Protein AF-A0A344W9D9-F1 (afdb_monomer)

Foldseek 3Di:
DVVVVVVVVVVVVCCVPCVPVVVVVVVVVVVVVVVVVVVVVVCCVVVCVPDDPPVVVVVVVVVVVVVVVVVVVVVVVVVVVVVVVVLVVVCVVDVDPVLSVQLVVCCVVDPPDDPVVSVVVVVVVVVVVVVVVVVVVVVVVVVVVVVVVVVVVVVVVVLVVLVVFLVQQQVLLVVLVVLLCVVCVVVPPVQFWDWDWDRADSVRSKIWIFIATPVGGGQKIKIAGRDDPVDDPPAARIKIAGPDDPVGIDHDNDSVVRNVVVVVSVVVVCVVVVVSRDD

Mean predicted aligned error: 19.21 Å

Radius of gyration: 50.08 Å; Cα contacts (8 Å, |Δi|>4): 205; chains: 1; bounding box: 97×63×113 Å

Nearest PDB structures (foldseek):
  6edw-assembly1_D  TM=5.010E-01  e=7.690E-01  Mycobacterium tuberculosis CDC1551
  6edw-assembly1_B  TM=5.203E-01  e=1.034E+00  Mycobacterium tuberculosis CDC1551
  6ee1-assembly1_D  TM=4.863E-01  e=7.248E-01  Mycobacterium tuberculosis CDC1551
  6ee1-assembly1_C  TM=4.859E-01  e=9.184E-01  Mycobacterium tuberculosis CDC1551

Sequence (279 aa):
MIFSIVIALLIFWFIINFPDIIGNLVIIFLTGVGIIIAIGVVVLVFVYSDLEFSDLTEFFKIVIFGAICLLIIGFIFNGLNRILTRITGLWRKFYDIKTILKFLILQFIIPGITDKQKIKKIKKINRLVAYGDEKKQLDNEKKYKKKIEEEEKKLEEENIRLDNLYLKCGKNFYELSNLIDKELSVYIDSDYINLEYIEPTRENINGYIHINTKIKKSIIKVICRARLSKYNDSFRTYKIISSQGKNGGFEADSISSASKGTKKILLNYFKLHPEEIGQ

Structure (mmCIF, N/CA/C/O backbone):
data_AF-A0A344W9D9-F1
#
_entry.id   AF-A0A344W9D9-F1
#
loop_
_atom_site.group_PDB
_atom_site.id
_atom_site.type_symbol
_atom_site.label_atom_id
_atom_site.label_alt_id
_atom_site.label_comp_id
_atom_site.label_asym_id
_atom_site.label_entity_id
_atom_site.label_seq_id
_atom_site.pdbx_PDB_ins_code
_atom_site.Cartn_x
_atom_site.Cartn_y
_atom_site.Cartn_z
_atom_site.occupancy
_atom_site.B_iso_or_equiv
_atom_site.auth_seq_id
_atom_site.auth_comp_id
_atom_site.auth_asym_id
_atom_site.auth_atom_id
_atom_site.pdbx_PDB_model_num
ATOM 1 N N . MET A 1 1 ? 16.306 39.767 -41.159 1.00 46.59 1 MET A N 1
ATOM 2 C CA . MET A 1 1 ? 16.633 38.386 -40.732 1.00 46.59 1 MET A CA 1
ATOM 3 C C . MET A 1 1 ? 15.830 37.333 -41.498 1.00 46.59 1 MET A C 1
ATOM 5 O O . MET A 1 1 ? 16.445 36.526 -42.175 1.00 46.59 1 MET A O 1
ATOM 9 N N . ILE A 1 2 ? 14.488 37.372 -41.493 1.00 41.25 2 ILE A N 1
ATOM 10 C CA . ILE A 1 2 ? 13.645 36.418 -42.254 1.00 41.25 2 ILE A CA 1
ATOM 11 C C . ILE A 1 2 ? 13.888 36.516 -43.770 1.00 41.25 2 ILE A C 1
ATOM 13 O O . ILE A 1 2 ? 14.065 35.501 -44.431 1.00 41.25 2 ILE A O 1
ATOM 17 N N . PHE A 1 3 ? 14.005 37.732 -44.311 1.00 31.28 3 PHE A N 1
ATOM 18 C CA . PHE A 1 3 ? 14.265 37.957 -45.740 1.00 31.28 3 PHE A CA 1
ATOM 19 C C . PHE A 1 3 ? 15.587 37.323 -46.219 1.00 31.28 3 PHE A C 1
ATOM 21 O O . PHE A 1 3 ? 15.633 36.677 -47.259 1.00 31.28 3 PHE A O 1
ATOM 28 N N . SER A 1 4 ? 16.645 37.409 -45.407 1.00 35.88 4 SER A N 1
ATOM 29 C CA . SER A 1 4 ? 17.953 36.800 -45.685 1.00 35.88 4 SER A CA 1
ATOM 30 C C . SER A 1 4 ? 17.911 35.268 -45.646 1.00 35.88 4 SER A C 1
ATOM 32 O O . SER A 1 4 ? 18.598 34.616 -46.424 1.00 35.88 4 SER A O 1
ATOM 34 N N . ILE A 1 5 ? 17.075 34.690 -44.776 1.00 44.34 5 ILE A N 1
ATOM 35 C CA . ILE A 1 5 ? 16.876 33.236 -44.674 1.00 44.34 5 ILE A CA 1
ATOM 36 C C . ILE A 1 5 ? 16.077 32.717 -45.876 1.00 44.34 5 ILE A C 1
ATOM 38 O O . ILE A 1 5 ? 16.433 31.691 -46.446 1.00 44.34 5 ILE A O 1
ATOM 42 N N . VAL A 1 6 ? 15.040 33.441 -46.307 1.00 45.78 6 VAL A N 1
ATOM 43 C CA . VAL A 1 6 ? 14.247 33.078 -47.494 1.00 45.78 6 VAL A CA 1
ATOM 44 C C . VAL A 1 6 ? 15.100 33.150 -48.762 1.00 45.78 6 VAL A C 1
ATOM 46 O O . VAL A 1 6 ? 15.066 32.226 -49.570 1.00 45.78 6 VAL A O 1
ATOM 49 N N . ILE A 1 7 ? 15.933 34.185 -48.903 1.00 43.03 7 ILE A N 1
ATOM 50 C CA . ILE A 1 7 ? 16.889 34.290 -50.013 1.00 43.03 7 ILE A CA 1
ATOM 51 C C . ILE A 1 7 ? 17.909 33.143 -49.969 1.00 43.03 7 ILE A C 1
ATOM 53 O O . ILE A 1 7 ? 18.152 32.510 -50.993 1.00 43.03 7 ILE A O 1
ATOM 57 N N . ALA A 1 8 ? 18.457 32.811 -48.796 1.00 43.81 8 ALA A N 1
ATOM 58 C CA . ALA A 1 8 ? 19.396 31.697 -48.657 1.00 43.81 8 ALA A CA 1
ATOM 59 C C . ALA A 1 8 ? 18.763 30.341 -49.022 1.00 43.81 8 ALA A C 1
ATOM 61 O O . ALA A 1 8 ? 19.397 29.527 -49.690 1.00 43.81 8 ALA A O 1
ATOM 62 N N . LEU A 1 9 ? 17.501 30.111 -48.644 1.00 51.56 9 LEU A N 1
ATOM 63 C CA . LEU A 1 9 ? 16.762 28.894 -48.990 1.00 51.56 9 LEU A CA 1
ATOM 64 C C . LEU A 1 9 ? 16.427 28.817 -50.485 1.00 51.56 9 LEU A C 1
ATOM 66 O O . LEU A 1 9 ? 16.513 27.736 -51.063 1.00 51.56 9 LEU A O 1
ATOM 70 N N . LEU A 1 10 ? 16.104 29.944 -51.127 1.00 46.44 10 LEU A N 1
ATOM 71 C CA . LEU A 1 10 ? 15.874 30.010 -52.574 1.00 46.44 10 LEU A CA 1
ATOM 72 C C . LEU A 1 10 ? 17.159 29.756 -53.367 1.00 46.44 10 LEU A C 1
ATOM 74 O O . LEU A 1 10 ? 17.135 29.004 -54.338 1.00 46.44 10 LEU A O 1
ATOM 78 N N . ILE A 1 11 ? 18.287 30.311 -52.916 1.00 50.28 11 ILE A N 1
ATOM 79 C CA . ILE A 1 11 ? 19.607 30.037 -53.497 1.00 50.28 11 ILE A CA 1
ATOM 80 C C . ILE A 1 11 ? 19.949 28.550 -53.342 1.00 50.28 11 ILE A C 1
ATOM 82 O O . ILE A 1 11 ? 20.354 27.907 -54.306 1.00 50.28 11 ILE A O 1
ATOM 86 N N . PHE A 1 12 ? 19.722 27.968 -52.162 1.00 47.09 12 PHE A N 1
ATOM 87 C CA . PHE A 1 12 ? 19.991 26.550 -51.912 1.00 47.09 12 PHE A CA 1
ATOM 88 C C . PHE A 1 12 ? 19.096 25.623 -52.751 1.00 47.09 12 PHE A C 1
ATOM 90 O O . PHE A 1 12 ? 19.571 24.638 -53.315 1.00 47.09 12 PHE A O 1
ATOM 97 N N . TRP A 1 13 ? 17.812 25.962 -52.900 1.00 61.00 13 TRP A N 1
ATOM 98 C CA . TRP A 1 13 ? 16.878 25.238 -53.764 1.00 61.00 13 TRP A CA 1
ATOM 99 C C . TRP A 1 13 ? 17.273 25.326 -55.242 1.00 61.00 13 TRP A C 1
ATOM 101 O O . TRP A 1 13 ? 17.235 24.320 -55.952 1.00 61.00 13 TRP A O 1
ATOM 111 N N . PHE A 1 14 ? 17.704 26.501 -55.702 1.00 45.19 14 PHE A N 1
ATOM 112 C CA . PHE A 1 14 ? 18.166 26.701 -57.074 1.00 45.19 14 PHE A CA 1
ATOM 113 C C . PHE A 1 14 ? 19.452 25.906 -57.362 1.00 45.19 14 PHE A C 1
ATOM 115 O O . PHE A 1 14 ? 19.555 25.269 -58.409 1.00 45.19 14 PHE A O 1
ATOM 122 N N . ILE A 1 15 ? 20.382 25.843 -56.396 1.00 50.44 15 ILE A N 1
ATOM 123 C CA . ILE A 1 15 ? 21.623 25.054 -56.496 1.00 50.44 15 ILE A CA 1
ATOM 124 C C . ILE A 1 15 ? 21.362 23.555 -56.634 1.00 50.44 15 ILE A C 1
ATOM 126 O O . ILE A 1 15 ? 22.034 22.880 -57.411 1.00 50.44 15 ILE A O 1
ATOM 130 N N . ILE A 1 16 ? 20.368 23.033 -55.918 1.00 51.34 16 ILE A N 1
ATOM 131 C CA . ILE A 1 16 ? 20.022 21.610 -55.974 1.00 51.34 16 ILE A CA 1
ATOM 132 C C . ILE A 1 16 ? 19.362 21.235 -57.307 1.00 51.34 16 ILE A C 1
ATOM 134 O O . ILE A 1 16 ? 19.598 20.137 -57.811 1.00 51.34 16 ILE A O 1
ATOM 138 N N . ASN A 1 17 ? 18.538 22.119 -57.873 1.00 45.94 17 ASN A N 1
ATOM 139 C CA . ASN A 1 17 ? 17.723 21.788 -59.044 1.00 45.94 17 ASN A CA 1
ATOM 140 C C . ASN A 1 17 ? 18.391 22.108 -60.389 1.00 45.94 17 ASN A C 1
ATOM 142 O O . ASN A 1 17 ? 18.027 21.492 -61.387 1.00 45.94 17 ASN A O 1
ATOM 146 N N . PHE A 1 18 ? 19.372 23.018 -60.432 1.00 46.44 18 PHE A N 1
ATOM 147 C CA . PHE A 1 18 ? 20.016 23.445 -61.684 1.00 46.44 18 PHE A CA 1
ATOM 148 C C . PHE A 1 18 ? 21.556 23.382 -61.636 1.00 46.44 18 PHE A C 1
ATOM 150 O O . PHE A 1 18 ? 22.229 24.391 -61.875 1.00 46.44 18 PHE A O 1
ATOM 157 N N . PRO A 1 19 ? 22.146 22.203 -61.359 1.00 50.12 19 PRO A N 1
ATOM 158 C CA . PRO A 1 19 ? 23.596 22.057 -61.213 1.00 50.12 19 PRO A CA 1
ATOM 159 C C . PRO A 1 19 ? 24.372 22.388 -62.500 1.00 50.12 19 PRO A C 1
ATOM 161 O O . PRO A 1 19 ? 25.466 22.945 -62.419 1.00 50.12 19 PRO A O 1
ATOM 164 N N . ASP A 1 20 ? 23.799 22.126 -63.679 1.00 48.69 20 ASP A N 1
ATOM 165 C CA . ASP A 1 20 ? 24.456 22.373 -64.972 1.00 48.69 20 ASP A CA 1
ATOM 166 C C . ASP A 1 20 ? 24.566 23.872 -65.304 1.00 48.69 20 ASP A C 1
ATOM 168 O O . ASP A 1 20 ? 25.579 24.332 -65.834 1.00 48.69 20 ASP A O 1
ATOM 172 N N . ILE A 1 21 ? 23.549 24.660 -64.932 1.00 53.88 21 ILE A N 1
ATOM 173 C CA . ILE A 1 21 ? 23.530 26.118 -65.137 1.00 53.88 21 ILE A CA 1
ATOM 174 C C . ILE A 1 21 ? 24.574 26.785 -64.237 1.00 53.88 21 ILE A C 1
ATOM 176 O O . ILE A 1 21 ? 25.292 27.682 -64.676 1.00 53.88 21 ILE A O 1
ATOM 1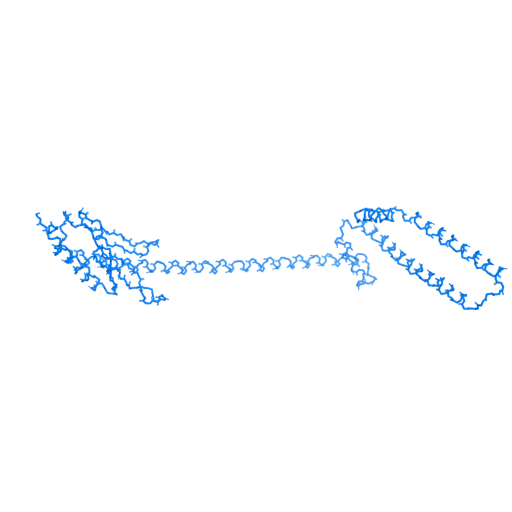80 N N . ILE A 1 22 ? 24.704 26.316 -62.994 1.00 55.69 22 ILE A N 1
ATOM 181 C CA . ILE A 1 22 ? 25.689 26.831 -62.037 1.00 55.69 22 ILE A CA 1
ATOM 182 C C . ILE A 1 22 ? 27.105 26.419 -62.427 1.00 55.69 22 ILE A C 1
ATOM 184 O O . ILE A 1 22 ? 28.006 27.248 -62.355 1.00 55.69 22 ILE A O 1
ATOM 188 N N . GLY A 1 23 ? 27.303 25.184 -62.897 1.00 51.81 23 GLY A N 1
ATOM 189 C CA . GLY A 1 23 ? 28.590 24.738 -63.429 1.00 51.81 23 GLY A CA 1
ATOM 190 C C . GLY A 1 23 ? 29.084 25.644 -64.559 1.00 51.81 23 GLY A C 1
ATOM 191 O O . GLY A 1 23 ? 30.208 26.141 -64.501 1.00 51.81 23 GLY A O 1
ATOM 192 N N . ASN A 1 24 ? 28.220 25.948 -65.532 1.00 51.47 24 ASN A N 1
ATOM 193 C CA . ASN A 1 24 ? 28.562 26.854 -66.631 1.00 51.47 24 ASN A CA 1
ATOM 194 C C . ASN A 1 24 ? 28.730 28.315 -66.185 1.00 51.47 24 ASN A C 1
ATOM 196 O O . ASN A 1 24 ? 29.639 28.982 -66.667 1.00 51.47 24 ASN A O 1
ATOM 200 N N . LEU A 1 25 ? 27.927 28.814 -65.238 1.00 53.94 25 LEU A N 1
ATOM 201 C CA . LEU A 1 25 ? 28.091 30.162 -64.674 1.00 53.94 25 LEU A CA 1
ATOM 202 C C . LEU A 1 25 ? 29.418 30.326 -63.927 1.00 53.94 25 LEU A C 1
ATOM 204 O O . LEU A 1 25 ? 30.075 31.351 -64.079 1.00 53.94 25 LEU A O 1
ATOM 208 N N . VAL A 1 26 ? 29.834 29.319 -63.155 1.00 54.72 26 VAL A N 1
ATOM 209 C CA . VAL A 1 26 ? 31.122 29.318 -62.445 1.00 54.72 26 VAL A CA 1
ATOM 210 C C . VAL A 1 26 ? 32.282 29.276 -63.435 1.00 54.72 26 VAL A C 1
ATOM 212 O O . VAL A 1 26 ? 33.257 30.000 -63.246 1.00 54.72 26 VAL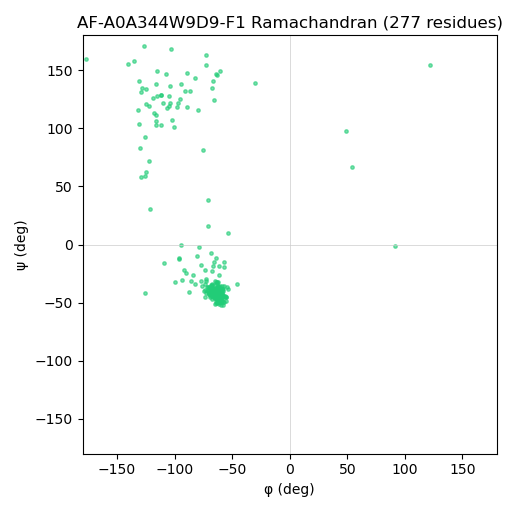 A O 1
ATOM 215 N N . ILE A 1 27 ? 32.167 28.494 -64.514 1.00 52.91 27 ILE A N 1
ATOM 216 C CA . ILE A 1 27 ? 33.166 28.475 -65.590 1.00 52.91 27 ILE A CA 1
ATOM 217 C C . ILE A 1 27 ? 33.245 29.847 -66.265 1.00 52.91 27 ILE A C 1
ATOM 219 O O . ILE A 1 27 ? 34.338 30.396 -66.341 1.00 52.91 27 ILE A O 1
ATOM 223 N N . ILE A 1 28 ? 32.109 30.438 -66.663 1.00 53.56 28 ILE A N 1
ATOM 224 C CA . ILE A 1 28 ? 32.043 31.768 -67.293 1.00 53.56 28 ILE A CA 1
ATOM 225 C C . ILE A 1 28 ? 32.632 32.842 -66.368 1.00 53.56 28 ILE A C 1
ATOM 227 O O . ILE A 1 28 ? 33.402 33.684 -66.830 1.00 53.56 28 ILE A O 1
ATOM 231 N N . PHE A 1 29 ? 32.334 32.787 -65.067 1.00 51.69 29 PHE A N 1
ATOM 232 C CA . PHE A 1 29 ? 32.856 33.724 -64.072 1.00 51.69 29 PHE A CA 1
ATOM 233 C C . PHE A 1 29 ? 34.367 33.560 -63.865 1.00 51.69 29 PHE A C 1
ATOM 235 O O . PHE A 1 29 ? 35.086 34.554 -63.850 1.00 51.69 29 PHE A O 1
ATOM 242 N N . LEU A 1 30 ? 34.877 32.326 -63.791 1.00 51.81 30 LEU A N 1
ATOM 243 C CA . LEU A 1 30 ? 36.316 32.046 -63.710 1.00 51.81 30 LEU A CA 1
ATOM 244 C C . LEU A 1 30 ? 37.062 32.503 -64.968 1.00 51.81 30 LEU A C 1
ATOM 246 O O . LEU A 1 30 ? 38.125 33.110 -64.853 1.00 51.81 30 LEU A O 1
ATOM 250 N N . THR A 1 31 ? 36.504 32.274 -66.160 1.00 53.50 31 THR A N 1
ATOM 251 C CA . THR A 1 31 ? 37.091 32.782 -67.408 1.00 53.50 31 THR A CA 1
ATOM 252 C C . THR A 1 31 ? 37.018 34.302 -67.499 1.00 53.50 31 THR A C 1
ATOM 254 O O . THR A 1 31 ? 37.998 34.922 -67.893 1.00 53.50 31 THR A O 1
ATOM 257 N N . GLY A 1 32 ? 35.911 34.925 -67.084 1.00 55.81 32 GLY A N 1
ATOM 258 C CA . GLY A 1 32 ? 35.755 36.381 -67.092 1.00 55.81 32 GLY A CA 1
ATOM 259 C C . GLY A 1 32 ? 36.718 37.072 -66.126 1.00 55.81 32 GLY A C 1
ATOM 260 O O . GLY A 1 32 ? 37.416 38.004 -66.513 1.00 55.81 32 GLY A O 1
ATOM 261 N N . VAL A 1 33 ? 36.828 36.565 -64.895 1.00 56.38 33 VAL A N 1
ATOM 262 C CA . VAL A 1 33 ? 37.792 37.055 -63.898 1.00 56.38 33 VAL A CA 1
ATOM 263 C C . VAL A 1 33 ? 39.229 36.806 -64.363 1.00 56.38 33 VAL A C 1
ATOM 265 O O . VAL A 1 33 ? 40.063 37.700 -64.251 1.00 56.38 33 VAL A O 1
ATOM 268 N N . GLY A 1 34 ? 39.518 35.643 -64.957 1.00 56.66 34 GLY A N 1
ATOM 269 C CA . GLY A 1 34 ? 40.832 35.339 -65.529 1.00 56.66 34 GLY A CA 1
ATOM 270 C C . GLY A 1 34 ? 41.237 36.298 -66.653 1.00 56.66 34 GLY A C 1
ATOM 271 O O . GLY A 1 34 ? 42.376 36.759 -66.680 1.00 56.66 34 GLY A O 1
ATOM 272 N N . ILE A 1 35 ? 40.299 36.662 -67.533 1.00 59.97 35 ILE A N 1
ATOM 273 C CA . ILE A 1 35 ? 40.524 37.638 -68.609 1.00 59.97 35 ILE A CA 1
ATOM 274 C C . ILE A 1 35 ? 40.758 39.042 -68.033 1.00 59.97 35 ILE A C 1
ATOM 276 O O . ILE A 1 35 ? 41.690 39.720 -68.457 1.00 59.97 35 ILE A O 1
ATOM 280 N N . ILE A 1 36 ? 39.973 39.471 -67.039 1.00 59.91 36 ILE A N 1
ATOM 281 C CA . ILE A 1 36 ? 40.139 40.785 -66.393 1.00 59.91 36 ILE A CA 1
ATOM 282 C C . ILE A 1 36 ? 41.493 40.883 -65.678 1.00 59.91 36 ILE A C 1
ATOM 284 O O . ILE A 1 36 ? 42.169 41.902 -65.794 1.00 59.91 36 ILE A O 1
ATOM 288 N N . ILE A 1 37 ? 41.924 39.820 -64.990 1.00 58.56 37 ILE A N 1
ATOM 289 C CA . ILE A 1 37 ? 43.242 39.764 -64.340 1.00 58.56 37 ILE A CA 1
ATOM 290 C C . ILE A 1 37 ? 44.358 39.796 -65.388 1.00 58.56 37 ILE A C 1
ATOM 292 O O . ILE A 1 37 ? 45.309 40.554 -65.230 1.00 58.56 37 ILE A O 1
ATOM 296 N N . ALA A 1 38 ? 44.240 39.030 -66.477 1.00 58.53 38 ALA A N 1
ATOM 297 C CA . ALA A 1 38 ? 45.238 39.023 -67.544 1.00 58.53 38 ALA A CA 1
ATOM 298 C C . ALA A 1 38 ? 45.380 40.404 -68.208 1.00 58.53 38 ALA A C 1
ATOM 300 O O . ALA A 1 38 ? 46.497 40.879 -68.401 1.00 58.53 38 ALA A O 1
ATOM 301 N N . ILE A 1 39 ? 44.263 41.081 -68.490 1.00 61.03 39 ILE A N 1
ATOM 302 C CA . ILE A 1 39 ? 44.263 42.444 -69.039 1.00 61.03 39 ILE A CA 1
ATOM 303 C C . ILE A 1 39 ? 44.843 43.434 -68.021 1.00 61.03 39 ILE A C 1
ATOM 305 O O . ILE A 1 39 ? 45.678 44.254 -68.389 1.00 61.03 39 ILE A O 1
ATOM 309 N N . GLY A 1 40 ? 44.464 43.332 -66.744 1.00 57.59 40 GLY A N 1
ATOM 310 C CA . GLY A 1 40 ? 44.992 44.179 -65.673 1.00 57.59 40 GLY A CA 1
ATOM 311 C C . GLY A 1 40 ? 46.508 44.058 -65.520 1.00 57.59 40 GLY A C 1
ATOM 312 O O . GLY A 1 40 ? 47.188 45.073 -65.434 1.00 57.59 40 GLY A O 1
ATOM 313 N N . VAL A 1 41 ? 47.051 42.837 -65.575 1.00 60.25 41 VAL A N 1
ATOM 314 C CA . VAL A 1 41 ? 48.501 42.589 -65.518 1.00 60.25 41 VAL A CA 1
ATOM 315 C C . VAL A 1 41 ? 49.213 43.178 -66.737 1.00 60.25 41 VAL A C 1
ATOM 317 O O . VAL A 1 41 ? 50.240 43.831 -66.581 1.00 60.25 41 VAL A O 1
ATOM 320 N N . VAL A 1 42 ? 48.664 43.009 -67.944 1.00 58.34 42 VAL A N 1
ATOM 321 C CA . VAL A 1 42 ? 49.261 43.566 -69.170 1.00 58.34 42 VAL A CA 1
ATOM 322 C C . VAL A 1 42 ? 49.246 45.098 -69.153 1.00 58.34 42 VAL A C 1
ATOM 324 O O . VAL A 1 42 ? 50.252 45.716 -69.487 1.00 58.34 42 VAL A O 1
ATOM 327 N N . VAL A 1 43 ? 48.147 45.724 -68.720 1.00 59.94 43 VAL A N 1
ATOM 328 C CA . VAL A 1 43 ? 48.041 47.189 -68.605 1.00 59.94 43 VAL A CA 1
ATOM 329 C C . VAL A 1 43 ? 49.006 47.733 -67.550 1.00 59.94 43 VAL A C 1
ATOM 331 O O . VAL A 1 43 ? 49.647 48.749 -67.789 1.00 59.94 43 VAL A O 1
ATOM 334 N N . LEU A 1 44 ? 49.170 47.049 -66.417 1.00 56.78 44 LEU A N 1
ATOM 335 C CA . LEU A 1 44 ? 50.083 47.467 -65.349 1.00 56.78 44 LEU A CA 1
ATOM 336 C C . LEU A 1 44 ? 51.553 47.381 -65.797 1.00 56.78 44 LEU A C 1
ATOM 338 O O . LEU A 1 44 ? 52.321 48.296 -65.527 1.00 56.78 44 LEU A O 1
ATOM 342 N N . VAL A 1 45 ? 51.907 46.352 -66.577 1.00 60.94 45 VAL A N 1
ATOM 343 C CA . VAL A 1 45 ? 53.241 46.199 -67.190 1.00 60.94 45 VAL A CA 1
ATOM 344 C C . VAL A 1 45 ? 53.517 47.258 -68.266 1.00 60.94 45 VAL A C 1
ATOM 346 O O . VAL A 1 45 ? 54.651 47.707 -68.389 1.00 60.94 45 VAL A O 1
ATOM 349 N N . PHE A 1 46 ? 52.509 47.668 -69.045 1.00 55.66 46 PHE A N 1
ATOM 350 C CA . PHE A 1 46 ? 52.686 48.655 -70.121 1.00 55.66 46 PHE A CA 1
ATOM 351 C C . PHE A 1 46 ? 52.592 50.118 -69.665 1.00 55.66 46 PHE A C 1
ATOM 353 O O . PHE A 1 46 ? 53.209 50.979 -70.286 1.00 55.66 46 PHE A O 1
ATOM 360 N N . VAL A 1 47 ? 51.798 50.420 -68.634 1.00 58.56 47 VAL A N 1
ATOM 361 C CA . VAL A 1 47 ? 51.548 51.800 -68.174 1.00 58.56 47 VAL A CA 1
ATOM 362 C C . VAL A 1 47 ? 52.509 52.214 -67.058 1.00 58.56 47 VAL A C 1
ATOM 364 O O . VAL A 1 47 ? 52.862 53.386 -66.971 1.00 58.56 47 VAL A O 1
ATOM 367 N N . TYR A 1 48 ? 52.965 51.271 -66.231 1.00 54.78 48 TYR A N 1
ATOM 368 C CA . TYR A 1 48 ? 53.813 51.549 -65.074 1.00 54.78 48 TYR A CA 1
ATOM 369 C C . TYR A 1 48 ? 55.137 50.785 -65.155 1.00 54.78 48 TYR A C 1
ATOM 371 O O . TYR A 1 48 ? 55.396 49.857 -64.393 1.00 54.78 48 TYR A O 1
ATOM 379 N N . SER A 1 49 ? 56.008 51.212 -66.066 1.00 54.69 49 SER A N 1
ATOM 380 C CA . SER A 1 49 ? 57.394 50.724 -66.146 1.00 54.69 49 SER A CA 1
ATOM 381 C C . SER A 1 49 ? 58.274 51.172 -64.964 1.00 54.69 49 SER A C 1
ATOM 383 O O . SER A 1 49 ? 59.394 50.690 -64.846 1.00 54.69 49 SER A O 1
ATOM 385 N N . ASP A 1 50 ? 57.762 52.050 -64.089 1.00 54.84 50 ASP A N 1
ATOM 386 C CA . ASP A 1 50 ? 58.486 52.669 -62.965 1.00 54.84 50 ASP A CA 1
ATOM 387 C C . ASP A 1 50 ? 57.844 52.382 -61.583 1.00 54.84 50 ASP A C 1
ATOM 389 O O . ASP A 1 50 ? 57.911 53.208 -60.675 1.00 54.84 50 ASP A O 1
ATOM 393 N N . LEU A 1 51 ? 57.183 51.230 -61.394 1.00 55.44 51 LEU A N 1
ATOM 394 C CA . LEU A 1 51 ? 56.650 50.828 -60.078 1.00 55.44 51 LEU A CA 1
ATOM 395 C C . LEU A 1 51 ? 57.698 50.089 -59.227 1.00 55.44 51 LEU A C 1
ATOM 397 O O . LEU A 1 51 ? 58.333 49.135 -59.681 1.00 55.44 51 LEU A O 1
ATOM 401 N N . GLU A 1 52 ? 57.836 50.492 -57.961 1.00 57.75 52 GLU A N 1
ATOM 402 C CA . GLU A 1 52 ? 58.698 49.828 -56.981 1.00 57.75 52 GLU A CA 1
ATOM 403 C C . GLU A 1 52 ? 58.186 48.411 -56.644 1.00 57.75 52 GLU A C 1
ATOM 405 O O . GLU A 1 52 ? 56.989 48.155 -56.500 1.00 57.75 52 GLU A O 1
ATOM 410 N N . PHE A 1 53 ? 59.117 47.461 -56.498 1.00 54.09 53 PHE A N 1
ATOM 411 C CA . PHE A 1 53 ? 58.862 46.019 -56.327 1.00 54.09 53 PHE A CA 1
ATOM 412 C C . PHE A 1 53 ? 57.961 45.645 -55.124 1.00 54.09 53 PHE A C 1
ATOM 414 O O . PHE A 1 53 ? 57.469 44.512 -55.055 1.00 54.09 53 PHE A O 1
ATOM 421 N N . SER A 1 54 ? 57.737 46.553 -54.167 1.00 56.50 54 SER A N 1
ATOM 422 C CA . SER A 1 54 ? 56.917 46.293 -52.976 1.00 56.50 54 SER A CA 1
ATOM 423 C C . SER A 1 54 ? 55.440 46.067 -53.310 1.00 56.50 54 SER A C 1
ATOM 425 O O . SER A 1 54 ? 54.850 45.115 -52.793 1.00 56.50 54 SER A O 1
ATOM 427 N N . ASP A 1 55 ? 54.874 46.843 -54.237 1.00 57.44 55 ASP A N 1
ATOM 428 C CA . ASP A 1 55 ? 53.432 46.829 -54.535 1.00 57.44 55 ASP A CA 1
ATOM 429 C C . ASP A 1 55 ? 53.023 45.609 -55.376 1.00 57.44 55 ASP A C 1
ATOM 431 O O . ASP A 1 55 ? 51.946 45.028 -55.203 1.00 57.44 55 ASP A O 1
ATOM 435 N N . LEU A 1 56 ? 53.934 45.126 -56.226 1.00 59.28 56 LEU A N 1
ATOM 436 C CA . LEU A 1 56 ? 53.761 43.883 -56.984 1.00 59.28 56 LEU A CA 1
ATOM 437 C C . LEU A 1 56 ? 53.632 42.668 -56.057 1.00 59.28 56 LEU A C 1
ATOM 439 O O . LEU A 1 56 ? 52.827 41.765 -56.300 1.00 59.28 56 LEU A O 1
ATOM 443 N N . THR A 1 57 ? 54.399 42.647 -54.967 1.00 60.56 57 THR A N 1
ATOM 444 C CA . THR A 1 57 ? 54.454 41.496 -54.058 1.00 60.56 57 THR A CA 1
ATOM 445 C C . THR A 1 57 ? 53.135 41.307 -53.302 1.00 60.56 57 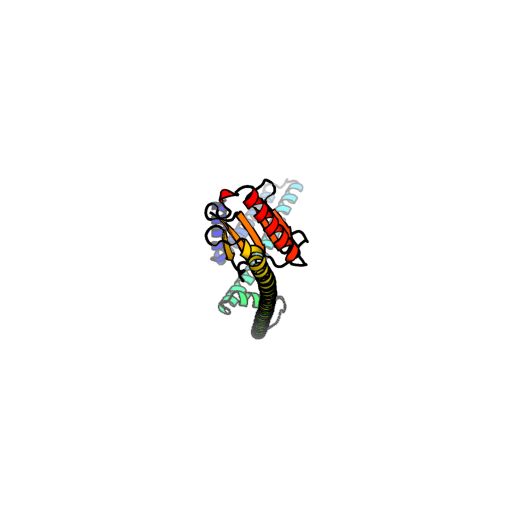THR A C 1
ATOM 447 O O . THR A 1 57 ? 52.717 40.175 -53.043 1.00 60.56 57 THR A O 1
ATOM 450 N N . GLU A 1 58 ? 52.455 42.401 -52.960 1.00 61.94 58 GLU A N 1
ATOM 451 C CA . GLU A 1 58 ? 51.163 42.369 -52.271 1.00 61.94 58 GLU A CA 1
ATOM 452 C C . GLU A 1 58 ? 50.024 41.950 -53.215 1.00 61.94 58 GLU A C 1
ATOM 454 O O . GLU A 1 58 ? 49.217 41.083 -52.864 1.00 61.94 58 GLU A O 1
ATOM 459 N N . PHE A 1 59 ? 50.037 42.432 -54.461 1.00 64.56 59 PHE A N 1
ATOM 460 C CA . PHE A 1 59 ? 49.093 42.006 -55.498 1.00 64.56 59 PHE A CA 1
ATOM 461 C C . PHE A 1 59 ? 49.191 40.500 -55.803 1.00 64.56 59 PHE A C 1
ATOM 463 O O . PHE A 1 59 ? 48.178 39.793 -55.793 1.00 64.56 59 PHE A O 1
ATOM 470 N N . PHE A 1 60 ? 50.403 39.965 -55.999 1.00 60.69 60 PHE A N 1
ATOM 471 C CA . PHE A 1 60 ? 50.591 38.533 -56.272 1.00 60.69 60 PHE A CA 1
ATOM 472 C C . PHE A 1 60 ? 50.114 37.640 -55.119 1.00 60.69 60 PHE A C 1
ATOM 474 O O . PHE A 1 60 ? 49.543 36.576 -55.368 1.00 60.69 60 PHE A O 1
ATOM 481 N N . LYS A 1 61 ? 50.275 38.069 -53.859 1.00 65.06 61 LYS A N 1
ATOM 482 C CA . LYS A 1 61 ? 49.756 37.327 -52.697 1.00 65.06 61 LYS A CA 1
ATOM 483 C C . LYS A 1 61 ? 48.231 37.223 -52.718 1.00 65.06 61 LYS A C 1
ATOM 485 O O . LYS A 1 61 ? 47.706 36.138 -52.472 1.00 65.06 61 LYS A O 1
ATOM 490 N N . ILE A 1 62 ? 47.528 38.307 -53.052 1.00 65.75 62 ILE A N 1
ATOM 491 C CA . ILE A 1 62 ? 46.059 38.321 -53.137 1.00 65.75 62 ILE A CA 1
ATOM 492 C C . ILE A 1 62 ? 45.574 37.400 -54.265 1.00 65.75 62 ILE A C 1
ATOM 494 O O . ILE A 1 62 ? 44.651 36.610 -54.061 1.00 65.75 62 ILE A O 1
ATOM 498 N N . VAL A 1 63 ? 46.231 37.438 -55.428 1.00 61.75 63 VAL A N 1
ATOM 499 C CA . VAL A 1 63 ? 45.883 36.585 -56.578 1.00 61.75 63 VAL A CA 1
ATOM 500 C C . VAL A 1 63 ? 46.114 35.102 -56.269 1.00 61.75 63 VAL A C 1
ATOM 502 O O . VAL A 1 63 ? 45.231 34.278 -56.514 1.00 61.75 63 VAL A O 1
ATOM 505 N N . ILE A 1 64 ? 47.261 34.747 -55.678 1.00 62.38 64 ILE A N 1
ATOM 506 C CA . ILE A 1 64 ? 47.579 33.358 -55.307 1.00 62.38 64 ILE A CA 1
ATOM 507 C C . ILE A 1 64 ? 46.613 32.849 -54.229 1.00 62.38 64 ILE A C 1
ATOM 509 O O . ILE A 1 64 ? 46.094 31.738 -54.343 1.00 62.38 64 ILE A O 1
ATOM 513 N N . PHE A 1 65 ? 46.319 33.661 -53.210 1.00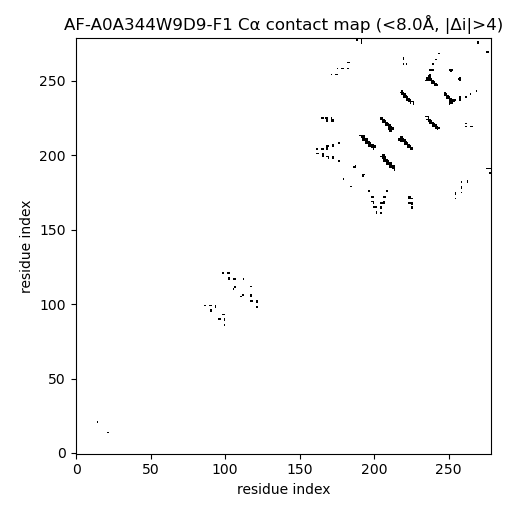 60.50 65 PHE A N 1
ATOM 514 C CA . PHE A 1 65 ? 45.363 33.299 -52.165 1.00 60.50 65 PHE A CA 1
ATOM 515 C C . PHE A 1 65 ? 43.949 33.094 -52.730 1.00 60.50 65 PHE A C 1
ATOM 517 O O . PHE A 1 65 ? 43.296 32.095 -52.420 1.00 60.50 65 PHE A O 1
ATOM 524 N N . GLY A 1 66 ? 43.502 33.979 -53.628 1.00 61.41 66 GLY A N 1
ATOM 525 C CA . GLY A 1 66 ? 42.228 33.838 -54.335 1.00 61.41 66 GLY A CA 1
ATOM 526 C C . GLY A 1 66 ? 42.143 32.543 -55.149 1.00 61.41 66 GLY A C 1
ATOM 527 O O . GLY A 1 66 ? 41.145 31.825 -55.066 1.00 61.41 66 GLY A O 1
ATOM 528 N N . ALA A 1 67 ? 43.212 32.190 -55.870 1.00 57.44 67 ALA A N 1
ATOM 529 C CA . ALA A 1 67 ? 43.283 30.952 -56.646 1.00 57.44 67 ALA A CA 1
ATOM 530 C C . ALA A 1 67 ? 43.228 29.692 -55.759 1.00 57.44 67 ALA A C 1
ATOM 532 O O . ALA A 1 67 ? 42.504 28.746 -56.076 1.00 57.44 67 ALA A O 1
ATOM 533 N N . ILE A 1 68 ? 43.931 29.684 -54.621 1.00 59.19 68 ILE A N 1
ATOM 534 C CA . ILE A 1 68 ? 43.910 28.562 -53.667 1.00 59.19 68 ILE A CA 1
ATOM 535 C C . ILE A 1 68 ? 42.508 28.376 -53.069 1.00 59.19 68 ILE A C 1
ATOM 537 O O . ILE A 1 68 ? 42.003 27.251 -53.029 1.00 59.19 68 ILE A O 1
ATOM 541 N N . CYS A 1 69 ? 41.840 29.459 -52.659 1.00 58.34 69 CYS A N 1
ATOM 542 C CA . CYS A 1 69 ? 40.470 29.391 -52.147 1.00 58.34 69 CYS A CA 1
ATOM 543 C C . CYS A 1 69 ? 39.493 28.819 -53.187 1.00 58.34 69 CYS A C 1
ATOM 545 O O . CYS A 1 69 ? 38.666 27.969 -52.852 1.00 58.34 69 CYS A O 1
ATOM 547 N N . LEU A 1 70 ? 39.619 29.216 -54.457 1.00 60.16 70 LEU A N 1
ATOM 548 C CA . LEU A 1 70 ? 38.790 28.691 -55.546 1.00 60.16 70 LEU A CA 1
ATOM 549 C C . LEU A 1 70 ? 39.031 27.196 -55.802 1.00 60.16 70 LEU A C 1
ATOM 551 O O . LEU A 1 70 ? 38.071 26.454 -56.018 1.00 60.16 70 LEU A O 1
ATOM 555 N N . LEU A 1 71 ? 40.280 26.726 -55.712 1.00 53.47 71 LEU A N 1
ATOM 556 C CA . LEU A 1 71 ? 40.605 25.300 -55.832 1.00 53.47 71 LEU A CA 1
ATOM 557 C C . LEU A 1 71 ? 39.999 24.467 -54.695 1.00 53.47 71 LEU A C 1
ATOM 559 O O . LEU A 1 71 ? 39.448 23.394 -54.949 1.00 53.47 71 LEU A O 1
ATOM 563 N N . ILE A 1 72 ? 40.049 24.964 -53.455 1.00 58.06 72 ILE A N 1
ATOM 564 C CA . ILE A 1 72 ? 39.445 24.292 -52.294 1.00 58.06 72 ILE A CA 1
ATOM 565 C C . ILE A 1 72 ? 37.925 24.195 -52.463 1.00 58.06 72 ILE A C 1
ATOM 567 O O . ILE A 1 72 ? 37.348 23.122 -52.275 1.00 58.06 72 ILE A O 1
ATOM 571 N N . ILE A 1 73 ? 37.277 25.288 -52.876 1.00 57.41 73 ILE A N 1
ATOM 572 C CA . ILE A 1 73 ? 35.834 25.312 -53.139 1.00 57.41 73 ILE A CA 1
ATOM 573 C C . ILE A 1 73 ? 35.486 24.314 -54.254 1.00 57.41 73 ILE A C 1
ATOM 575 O O . ILE A 1 73 ? 34.616 23.463 -54.063 1.00 57.41 73 ILE A O 1
ATOM 579 N N . GLY A 1 74 ? 36.210 24.331 -55.377 1.00 55.19 74 GLY A N 1
ATOM 580 C CA . GLY A 1 74 ? 36.006 23.387 -56.481 1.00 55.19 74 GLY A CA 1
ATOM 581 C C . GLY A 1 74 ? 36.167 21.918 -56.067 1.00 55.19 74 GLY A C 1
ATOM 582 O O . GLY A 1 74 ? 35.380 21.063 -56.483 1.00 55.19 74 GLY A O 1
ATOM 583 N N . PHE A 1 75 ? 37.132 21.613 -55.194 1.00 56.81 75 PHE A N 1
ATOM 584 C CA . PHE A 1 75 ? 37.333 20.264 -54.658 1.00 56.81 75 PHE A CA 1
ATOM 585 C C . PHE A 1 75 ? 36.159 19.804 -53.780 1.00 56.81 75 PHE A C 1
ATOM 587 O O . PHE A 1 75 ? 35.674 18.679 -53.936 1.00 56.81 75 PHE A O 1
ATOM 594 N N . ILE A 1 76 ? 35.652 20.682 -52.908 1.00 56.47 76 ILE A N 1
ATOM 595 C CA . ILE A 1 76 ? 34.487 20.404 -52.054 1.00 56.47 76 ILE A CA 1
ATOM 596 C C . ILE A 1 76 ? 33.239 20.158 -52.911 1.00 56.47 76 ILE A C 1
ATOM 598 O O . ILE A 1 76 ? 32.545 19.160 -52.707 1.00 56.47 76 ILE A O 1
ATOM 602 N N . PHE A 1 77 ? 32.981 21.005 -53.912 1.00 59.44 77 PHE A N 1
ATOM 603 C CA . PHE A 1 77 ? 31.830 20.853 -54.808 1.00 59.44 77 PHE A CA 1
ATOM 604 C C . PHE A 1 77 ? 31.888 19.556 -55.629 1.00 59.44 77 PHE A C 1
ATOM 606 O O . PHE A 1 77 ? 30.886 18.845 -55.726 1.00 59.44 77 PHE A O 1
ATOM 613 N N . ASN A 1 78 ? 33.059 19.169 -56.145 1.00 61.72 78 ASN A N 1
ATOM 614 C CA . ASN A 1 78 ? 33.219 17.891 -56.849 1.00 61.72 78 ASN A CA 1
ATOM 615 C C . ASN A 1 78 ? 33.033 16.673 -55.929 1.00 61.72 78 ASN A C 1
ATOM 617 O O . ASN A 1 78 ? 32.443 15.665 -56.337 1.00 61.72 78 ASN A O 1
ATOM 621 N N . GLY A 1 79 ? 33.512 16.757 -54.685 1.00 58.00 79 GLY A N 1
ATOM 622 C CA . GLY A 1 79 ? 33.285 15.732 -53.668 1.00 58.00 79 GLY A CA 1
ATOM 623 C C . GLY A 1 79 ? 31.798 15.563 -53.347 1.00 58.00 79 GLY A C 1
ATOM 624 O O . GLY A 1 79 ? 31.284 14.441 -53.366 1.00 58.00 79 GLY A O 1
ATOM 625 N N . LEU A 1 80 ? 31.093 16.676 -53.134 1.00 57.38 80 LEU A N 1
ATOM 626 C CA . LEU A 1 80 ? 29.656 16.697 -52.865 1.00 57.38 80 LEU A CA 1
ATOM 627 C C . LEU A 1 80 ? 28.846 16.147 -54.042 1.00 57.38 80 LEU A C 1
ATOM 629 O O . LEU A 1 80 ? 28.003 15.277 -53.827 1.00 57.38 80 LEU A O 1
ATOM 633 N N . ASN A 1 81 ? 29.148 16.554 -55.279 1.00 59.16 81 ASN A N 1
ATOM 634 C CA . ASN A 1 81 ? 28.452 16.053 -56.467 1.00 59.16 81 ASN A CA 1
ATOM 635 C C . ASN A 1 81 ? 28.568 14.532 -56.599 1.00 59.16 81 ASN A C 1
ATOM 637 O O . ASN A 1 81 ? 27.558 13.861 -56.792 1.00 59.16 81 ASN A O 1
ATOM 641 N N . ARG A 1 82 ? 29.759 13.953 -56.391 1.00 62.09 82 ARG A N 1
ATOM 642 C CA . ARG A 1 82 ? 29.941 12.488 -56.423 1.00 62.09 82 ARG A CA 1
ATOM 643 C C . ARG A 1 82 ? 29.140 11.764 -55.339 1.00 62.09 82 ARG A C 1
ATOM 645 O O . ARG A 1 82 ? 28.663 10.651 -55.574 1.00 62.09 82 ARG A O 1
ATOM 652 N N . ILE A 1 83 ? 29.006 12.360 -54.155 1.00 60.62 83 ILE A N 1
ATOM 653 C CA . ILE A 1 83 ? 28.189 11.811 -53.065 1.00 60.62 83 ILE A CA 1
ATOM 654 C C . ILE A 1 83 ? 26.702 11.890 -53.438 1.00 60.62 83 ILE A C 1
ATOM 656 O O . ILE A 1 83 ? 25.996 10.890 -53.317 1.00 60.62 83 ILE A O 1
ATOM 660 N N . LEU A 1 84 ? 26.250 13.023 -53.977 1.00 59.16 84 LEU A N 1
ATOM 661 C CA . LEU A 1 84 ? 24.880 13.244 -54.446 1.00 59.16 84 LEU A CA 1
ATOM 662 C C . LEU A 1 84 ? 24.470 12.250 -55.541 1.00 59.16 84 LEU A C 1
ATOM 664 O O . LEU A 1 84 ? 23.432 11.604 -55.405 1.00 59.16 84 LEU A O 1
ATOM 668 N N . THR A 1 85 ? 25.300 12.029 -56.568 1.00 62.00 85 THR A N 1
ATOM 669 C CA . THR A 1 85 ? 25.005 11.047 -57.634 1.00 62.00 85 THR A CA 1
ATOM 670 C C . THR A 1 85 ? 24.918 9.613 -57.098 1.00 62.00 85 THR A C 1
ATOM 672 O O . THR A 1 85 ? 24.151 8.784 -57.589 1.00 62.00 85 THR A O 1
ATOM 675 N N . ARG A 1 86 ? 25.702 9.288 -56.063 1.00 61.62 86 ARG A N 1
ATOM 676 C CA . ARG A 1 86 ? 25.649 7.969 -55.414 1.00 61.62 86 ARG A CA 1
ATOM 677 C C . ARG A 1 86 ? 24.400 7.806 -54.552 1.00 61.62 86 ARG A C 1
ATOM 679 O O . ARG A 1 86 ? 23.800 6.732 -54.566 1.00 61.62 86 ARG A O 1
ATOM 686 N N . ILE A 1 87 ? 23.990 8.853 -53.836 1.00 61.09 87 ILE A N 1
ATOM 687 C CA . ILE A 1 87 ? 22.764 8.854 -53.028 1.00 61.09 87 ILE A CA 1
ATOM 688 C C . ILE A 1 87 ? 21.536 8.692 -53.926 1.00 61.09 87 ILE A C 1
ATOM 690 O O . ILE A 1 87 ? 20.687 7.861 -53.616 1.00 61.09 87 ILE A O 1
ATOM 694 N N . THR A 1 88 ? 21.462 9.396 -55.059 1.00 63.91 88 THR A N 1
ATOM 695 C CA . THR A 1 88 ? 20.343 9.262 -56.010 1.00 63.91 88 THR A CA 1
ATOM 696 C C . THR A 1 88 ? 20.272 7.862 -56.632 1.00 63.91 88 THR A C 1
ATOM 698 O O . THR A 1 88 ? 19.183 7.301 -56.773 1.00 63.91 88 THR A O 1
ATOM 701 N N . GLY A 1 89 ? 21.419 7.234 -56.918 1.00 63.44 89 GLY A N 1
ATOM 702 C CA . GLY A 1 89 ? 21.486 5.839 -57.372 1.00 63.44 89 GLY A CA 1
ATOM 703 C C . GLY A 1 89 ? 21.035 4.811 -56.321 1.00 63.44 89 GLY A C 1
ATOM 704 O O . GLY A 1 89 ? 20.418 3.803 -56.669 1.00 63.44 89 GLY A O 1
ATOM 705 N N . LEU A 1 90 ? 21.304 5.063 -55.036 1.00 62.53 90 LEU A N 1
ATOM 706 C CA . LEU A 1 90 ? 20.829 4.225 -53.928 1.00 62.53 90 LEU A CA 1
ATOM 707 C C . LEU A 1 90 ? 19.345 4.451 -53.624 1.00 62.53 90 LEU A C 1
ATOM 709 O O . LEU A 1 90 ? 18.647 3.479 -53.352 1.00 62.53 90 LEU A O 1
ATOM 713 N N . TRP A 1 91 ? 18.856 5.686 -53.750 1.00 62.09 91 TRP A N 1
ATOM 714 C CA . TRP A 1 91 ? 17.440 6.046 -53.616 1.00 62.09 91 TRP A CA 1
ATOM 715 C C . TRP A 1 91 ? 16.546 5.301 -54.609 1.00 62.09 91 TRP A C 1
ATOM 717 O O . TRP A 1 91 ? 15.467 4.845 -54.245 1.00 62.09 91 TRP A O 1
ATOM 727 N N . ARG A 1 92 ? 17.018 5.097 -55.848 1.00 62.41 92 ARG A N 1
ATOM 728 C CA . ARG A 1 92 ? 16.308 4.277 -56.847 1.00 62.41 92 ARG A CA 1
ATOM 729 C C . ARG A 1 92 ? 16.253 2.784 -56.496 1.00 62.41 92 ARG A C 1
ATOM 731 O O . ARG A 1 92 ? 15.400 2.077 -57.015 1.00 62.41 92 ARG A O 1
ATOM 738 N N . LYS A 1 93 ? 17.175 2.284 -55.664 1.00 60.19 93 LYS A N 1
ATOM 739 C CA . LYS A 1 93 ? 17.288 0.855 -55.308 1.00 60.19 93 LYS A CA 1
ATOM 740 C C . LYS A 1 93 ? 16.658 0.519 -53.959 1.00 60.19 93 LYS A C 1
ATOM 742 O O . LYS A 1 93 ? 16.167 -0.590 -53.770 1.00 60.19 93 LYS A O 1
ATOM 747 N N . PHE A 1 94 ? 16.703 1.451 -53.018 1.00 60.28 94 PHE A N 1
ATOM 748 C CA . PHE A 1 94 ? 16.208 1.285 -51.663 1.00 60.28 94 PHE A CA 1
ATOM 749 C C . PHE A 1 94 ? 15.337 2.496 -51.339 1.00 60.28 94 PHE A C 1
ATOM 751 O O . PHE A 1 94 ? 15.852 3.567 -51.054 1.00 60.28 94 PHE A O 1
ATOM 758 N N . TYR A 1 95 ? 14.018 2.323 -51.353 1.00 58.69 95 TYR A N 1
ATOM 759 C CA . TYR A 1 95 ? 13.037 3.377 -51.055 1.00 58.69 95 TYR A CA 1
ATOM 760 C C . TYR A 1 95 ? 12.989 3.780 -49.558 1.00 58.69 95 TYR A C 1
ATOM 762 O O . TYR A 1 95 ? 12.032 4.403 -49.112 1.00 58.69 95 TYR A O 1
ATOM 770 N N . ASP A 1 96 ? 14.004 3.417 -48.764 1.00 69.81 96 ASP A N 1
ATOM 771 C CA . ASP A 1 96 ? 14.083 3.666 -47.320 1.00 69.81 96 ASP A CA 1
ATOM 772 C C . ASP A 1 96 ? 15.442 4.271 -46.931 1.00 69.81 96 ASP A C 1
ATOM 774 O O . ASP A 1 96 ? 16.493 3.624 -47.009 1.00 69.81 96 ASP A O 1
ATOM 778 N N . ILE A 1 97 ? 15.398 5.507 -46.430 1.00 68.94 97 ILE A N 1
ATOM 779 C CA . ILE A 1 97 ? 16.553 6.295 -45.980 1.00 68.94 97 ILE A CA 1
ATOM 780 C C . ILE A 1 97 ? 17.352 5.566 -44.888 1.00 68.94 97 ILE A C 1
ATOM 782 O O . ILE A 1 97 ? 18.584 5.628 -44.888 1.00 68.94 97 ILE A O 1
ATOM 786 N N . LYS A 1 98 ? 16.696 4.822 -43.981 1.00 72.12 98 LYS A N 1
ATOM 787 C CA . LYS A 1 98 ? 17.390 4.085 -42.906 1.00 72.12 98 LYS A CA 1
ATOM 788 C C . LYS A 1 98 ? 18.249 2.959 -43.474 1.00 72.12 98 LYS A C 1
ATOM 790 O O . LYS A 1 98 ? 19.360 2.713 -42.999 1.00 72.12 98 LYS A O 1
ATOM 795 N N . THR A 1 99 ? 17.748 2.286 -44.504 1.00 68.31 99 THR A N 1
ATOM 796 C CA . THR A 1 99 ? 18.475 1.228 -45.208 1.00 68.31 99 THR A CA 1
ATOM 797 C C . THR A 1 99 ? 19.618 1.802 -46.049 1.00 68.31 99 THR A C 1
ATOM 799 O O . THR A 1 99 ? 20.721 1.254 -46.004 1.00 68.31 99 THR A O 1
ATOM 802 N N . ILE A 1 100 ? 19.405 2.941 -46.724 1.00 67.19 100 ILE A N 1
ATOM 803 C CA . ILE A 1 100 ? 20.460 3.672 -47.452 1.00 67.19 100 ILE A CA 1
ATOM 804 C C . ILE A 1 100 ? 21.597 4.072 -46.504 1.00 67.19 100 ILE A C 1
ATOM 806 O O . ILE A 1 100 ? 22.764 3.832 -46.810 1.00 67.19 100 ILE A O 1
ATOM 810 N N . LEU A 1 101 ? 21.280 4.622 -45.329 1.00 72.19 101 LEU A N 1
ATOM 811 C CA . LEU A 1 101 ? 22.288 5.038 -44.354 1.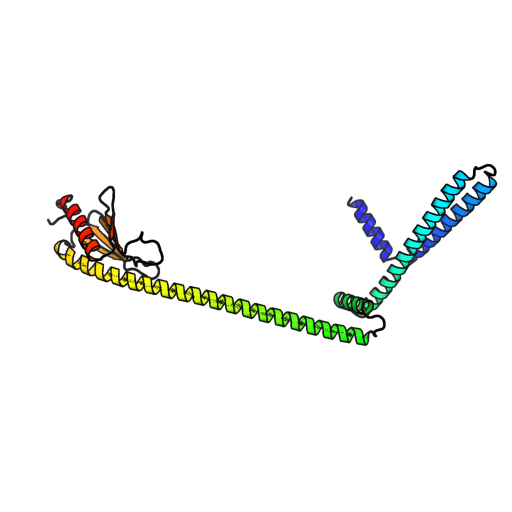00 72.19 101 LEU A CA 1
ATOM 812 C C . LEU A 1 101 ? 23.098 3.842 -43.830 1.00 72.19 101 LEU A C 1
ATOM 814 O O . LEU A 1 101 ? 24.327 3.884 -43.833 1.00 72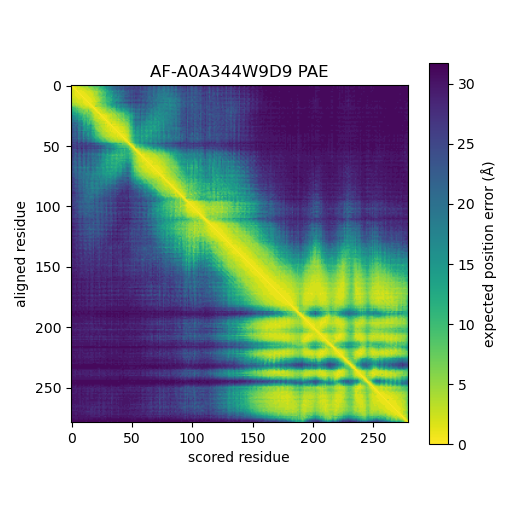.19 101 LEU A O 1
ATOM 818 N N . LYS A 1 102 ? 22.433 2.736 -43.461 1.00 74.19 102 LYS A N 1
ATOM 819 C CA . LYS A 1 102 ? 23.112 1.485 -43.064 1.00 74.19 102 LYS A CA 1
ATOM 820 C C . LYS A 1 102 ? 24.029 0.961 -44.173 1.00 74.19 102 LYS A C 1
ATOM 822 O O . LYS A 1 102 ? 25.116 0.461 -43.887 1.00 74.19 102 LYS A O 1
ATOM 827 N N . PHE A 1 103 ? 23.605 1.082 -45.428 1.00 74.81 103 PHE A N 1
ATOM 828 C CA . PHE A 1 103 ? 24.374 0.662 -46.595 1.00 74.81 103 PHE A CA 1
ATOM 829 C C . PHE A 1 103 ? 25.618 1.531 -46.824 1.00 74.81 103 PHE A C 1
ATOM 831 O O . PHE A 1 103 ? 26.701 0.991 -47.051 1.00 74.81 103 PHE A O 1
ATOM 838 N N . LEU A 1 104 ? 25.483 2.857 -46.710 1.00 69.31 104 LEU A N 1
ATOM 839 C CA . LEU A 1 104 ? 26.592 3.810 -46.813 1.00 69.31 104 LEU A CA 1
ATOM 840 C C . LEU A 1 104 ? 27.611 3.623 -45.682 1.00 69.31 104 LEU A C 1
ATOM 842 O O . LEU A 1 104 ? 28.810 3.579 -45.947 1.00 69.31 104 LEU A O 1
ATOM 846 N N . ILE A 1 105 ? 27.145 3.416 -44.446 1.00 76.75 105 ILE A N 1
ATOM 847 C CA . ILE A 1 105 ? 28.010 3.124 -43.293 1.00 76.75 105 ILE A CA 1
ATOM 848 C C . ILE A 1 105 ? 28.790 1.821 -43.518 1.00 76.75 105 ILE A C 1
ATOM 850 O O . ILE A 1 105 ? 30.003 1.785 -43.334 1.00 76.75 105 ILE A O 1
ATOM 854 N N . LEU A 1 106 ? 28.125 0.753 -43.974 1.00 72.62 106 LEU A N 1
ATOM 855 C CA . LEU A 1 106 ? 28.788 -0.519 -44.292 1.00 72.62 106 LEU A CA 1
ATOM 856 C C . LEU A 1 106 ? 29.840 -0.377 -45.395 1.00 72.62 106 LEU A C 1
ATOM 858 O O . LEU A 1 106 ? 30.868 -1.047 -45.342 1.00 72.62 106 LEU A O 1
ATOM 862 N N . GLN A 1 107 ? 29.586 0.479 -46.383 1.00 68.75 107 GLN A N 1
ATOM 863 C CA . GLN A 1 107 ? 30.517 0.757 -47.472 1.00 68.75 107 GLN A CA 1
ATOM 864 C C . GLN A 1 107 ? 31.722 1.594 -47.027 1.00 68.75 107 GLN A C 1
ATOM 866 O O . GLN A 1 107 ? 32.803 1.420 -47.583 1.00 68.75 107 GLN A O 1
ATOM 871 N N . PHE A 1 108 ? 31.546 2.469 -46.037 1.00 70.06 108 PHE A N 1
ATOM 872 C CA . PHE A 1 108 ? 32.633 3.242 -45.441 1.00 70.06 108 PHE A CA 1
ATOM 873 C C . PHE A 1 108 ? 33.522 2.377 -44.538 1.00 70.06 108 PHE A C 1
ATOM 875 O O . PHE A 1 108 ? 34.741 2.428 -44.646 1.00 70.06 108 PHE A O 1
ATOM 882 N N . ILE A 1 109 ? 32.917 1.544 -43.685 1.00 72.31 109 ILE A N 1
ATOM 883 C CA . ILE A 1 109 ? 33.650 0.706 -42.721 1.00 72.31 109 ILE A CA 1
ATOM 884 C C . ILE A 1 109 ? 34.347 -0.473 -43.413 1.00 72.31 109 ILE A C 1
ATOM 886 O O . ILE A 1 109 ? 35.416 -0.896 -42.984 1.00 72.31 109 ILE A O 1
ATOM 890 N N . ILE A 1 110 ? 33.746 -1.032 -44.468 1.00 75.00 110 ILE A N 1
ATOM 891 C CA . ILE A 1 110 ? 34.292 -2.193 -45.178 1.00 75.00 110 ILE A CA 1
ATOM 892 C C . ILE A 1 110 ? 34.309 -1.895 -46.684 1.00 75.00 110 ILE A C 1
ATOM 894 O O . ILE A 1 110 ? 33.379 -2.283 -47.400 1.00 75.00 110 ILE A O 1
ATOM 898 N N . PRO A 1 111 ? 35.338 -1.199 -47.196 1.00 70.75 111 PRO A N 1
ATOM 899 C CA . PRO A 1 111 ? 35.481 -0.991 -48.631 1.00 70.75 111 PRO A CA 1
ATOM 900 C C . PRO A 1 111 ? 35.686 -2.334 -49.361 1.00 70.75 111 PRO A C 1
ATOM 902 O O . PRO A 1 111 ? 36.282 -3.265 -48.826 1.00 70.75 111 PRO A O 1
ATOM 905 N N . GLY A 1 112 ? 35.163 -2.457 -50.586 1.00 71.19 112 GLY A N 1
ATOM 906 C CA . GLY A 1 112 ? 35.364 -3.638 -51.448 1.00 71.19 112 GLY A CA 1
ATOM 907 C C . GLY A 1 112 ? 34.322 -4.763 -51.343 1.00 71.19 112 GLY A C 1
ATOM 908 O O . GLY A 1 112 ? 34.402 -5.732 -52.093 1.00 71.19 112 GLY A O 1
ATOM 909 N N . ILE A 1 113 ? 33.307 -4.655 -50.476 1.00 76.12 113 ILE A N 1
ATOM 910 C CA . ILE A 1 113 ? 32.221 -5.653 -50.411 1.00 76.12 113 ILE A CA 1
ATOM 911 C C . ILE A 1 113 ? 31.144 -5.426 -51.475 1.00 76.12 113 ILE A C 1
ATOM 913 O O . ILE A 1 113 ? 30.741 -4.295 -51.763 1.00 76.12 113 ILE A O 1
ATOM 917 N N . THR A 1 114 ? 30.615 -6.525 -52.011 1.00 79.75 114 THR A N 1
ATOM 918 C CA . THR A 1 114 ? 29.545 -6.485 -53.019 1.00 79.75 114 THR A CA 1
ATOM 919 C C . THR A 1 114 ? 28.200 -6.083 -52.411 1.00 79.75 114 THR A C 1
ATOM 921 O O . THR A 1 114 ? 27.909 -6.349 -51.240 1.00 79.75 114 THR A O 1
ATOM 924 N N . ASP A 1 115 ? 27.321 -5.507 -53.230 1.00 72.00 115 ASP A N 1
ATOM 925 C CA . ASP A 1 115 ? 25.985 -5.079 -52.798 1.00 72.00 115 ASP A CA 1
ATOM 926 C C . ASP A 1 115 ? 25.147 -6.240 -52.228 1.00 72.00 115 ASP A C 1
ATOM 928 O O . ASP A 1 115 ? 24.455 -6.076 -51.220 1.00 72.00 115 ASP A O 1
ATOM 932 N N . LYS A 1 116 ? 25.285 -7.456 -52.782 1.00 75.12 116 LYS A N 1
ATOM 933 C CA . LYS A 1 116 ? 24.633 -8.671 -52.253 1.00 75.12 116 LYS A CA 1
ATOM 934 C C . LYS A 1 116 ? 25.101 -9.010 -50.829 1.00 75.12 116 LYS A C 1
ATOM 936 O O . LYS A 1 116 ? 24.284 -9.360 -49.975 1.00 75.12 116 LYS A O 1
ATOM 941 N N . GLN A 1 117 ? 26.399 -8.880 -50.544 1.00 77.25 117 GLN A N 1
ATOM 942 C CA . GLN A 1 117 ? 26.954 -9.120 -49.206 1.00 77.25 117 GLN A CA 1
ATOM 943 C C . GLN A 1 117 ? 26.505 -8.050 -48.202 1.00 77.25 117 GLN A C 1
ATOM 945 O O . GLN A 1 117 ? 26.184 -8.390 -47.059 1.00 77.25 117 GLN A O 1
ATOM 950 N N . LYS A 1 118 ? 26.409 -6.781 -48.628 1.00 74.56 118 LYS A N 1
ATOM 951 C CA . LYS A 1 118 ? 25.876 -5.682 -47.803 1.00 74.56 118 LYS A CA 1
ATOM 952 C C . LYS A 1 118 ? 24.436 -5.959 -47.377 1.00 74.56 118 LYS A C 1
ATOM 954 O O . LYS A 1 118 ? 24.140 -5.925 -46.186 1.00 74.56 118 LYS A O 1
ATOM 959 N N . ILE A 1 119 ? 23.564 -6.337 -48.315 1.00 77.38 119 ILE A N 1
ATOM 960 C CA . ILE A 1 119 ? 22.159 -6.668 -48.020 1.00 77.38 119 ILE A CA 1
ATOM 961 C C . ILE A 1 119 ? 22.062 -7.823 -47.011 1.00 77.38 119 ILE A C 1
ATOM 963 O O . ILE A 1 119 ? 21.288 -7.748 -46.055 1.00 77.38 119 ILE A O 1
ATOM 967 N N . LYS A 1 120 ? 22.873 -8.881 -47.168 1.00 81.50 120 LYS A N 1
ATOM 968 C CA . LYS A 1 120 ? 22.894 -10.014 -46.224 1.00 81.50 120 LYS A CA 1
ATOM 969 C C . LYS A 1 120 ? 23.308 -9.575 -44.813 1.00 81.50 120 LYS A C 1
ATOM 971 O O . LYS A 1 120 ? 22.687 -9.999 -43.838 1.00 81.50 120 LYS A O 1
ATOM 976 N N . LYS A 1 121 ? 24.313 -8.698 -44.697 1.00 79.81 121 LYS A N 1
ATOM 977 C CA . LYS A 1 121 ? 24.742 -8.126 -43.410 1.00 79.81 121 LYS A CA 1
ATOM 978 C C . LYS A 1 121 ? 23.661 -7.236 -42.789 1.00 79.81 121 LYS A C 1
ATOM 980 O O . LYS A 1 121 ? 23.370 -7.407 -41.610 1.00 79.81 121 LYS A O 1
ATOM 985 N N . ILE A 1 122 ? 23.002 -6.378 -43.572 1.00 78.38 122 ILE A N 1
ATOM 986 C CA . ILE A 1 122 ? 21.887 -5.537 -43.098 1.00 78.38 122 ILE A CA 1
ATOM 987 C C . ILE A 1 122 ? 20.737 -6.402 -42.559 1.00 78.38 122 ILE A C 1
ATOM 989 O O . ILE A 1 122 ? 20.238 -6.138 -41.466 1.00 78.38 122 ILE A O 1
ATOM 993 N N . LYS A 1 123 ? 20.362 -7.485 -43.257 1.00 79.25 123 LYS A N 1
ATOM 994 C CA . LYS A 1 123 ? 19.341 -8.433 -42.769 1.00 79.25 123 LYS A CA 1
ATOM 995 C C . LYS A 1 123 ? 19.734 -9.074 -41.434 1.00 79.25 123 LYS A C 1
ATOM 997 O O . LYS A 1 123 ? 18.889 -9.194 -40.551 1.00 79.25 123 LYS A O 1
ATOM 1002 N N . LYS A 1 124 ? 21.004 -9.462 -41.264 1.00 83.12 124 LYS A N 1
ATOM 1003 C CA . LYS A 1 124 ? 21.509 -10.024 -39.999 1.00 83.12 124 LYS A CA 1
ATOM 1004 C C . LYS A 1 124 ? 21.456 -8.997 -38.864 1.00 83.12 124 LYS A C 1
ATOM 1006 O O . LYS A 1 124 ? 21.006 -9.339 -37.778 1.00 83.12 124 LYS A O 1
ATOM 1011 N N . ILE A 1 125 ? 21.855 -7.751 -39.127 1.00 78.31 125 ILE A N 1
ATOM 1012 C CA . ILE A 1 125 ? 21.785 -6.654 -38.150 1.00 78.31 125 ILE A CA 1
ATOM 1013 C C . ILE A 1 125 ? 20.336 -6.420 -37.716 1.00 78.31 125 ILE A C 1
ATOM 1015 O O . ILE A 1 125 ? 20.067 -6.381 -36.524 1.00 78.31 125 ILE A O 1
ATOM 1019 N N . ASN A 1 126 ? 19.388 -6.342 -38.653 1.00 76.06 126 ASN A N 1
ATOM 1020 C CA . ASN A 1 126 ? 17.979 -6.128 -38.312 1.00 76.06 126 ASN A CA 1
ATOM 1021 C C . ASN A 1 126 ? 17.399 -7.268 -37.457 1.00 76.06 126 ASN A C 1
ATOM 1023 O O . ASN A 1 126 ? 16.642 -6.996 -36.534 1.00 76.06 126 ASN A O 1
ATOM 1027 N N . ARG A 1 127 ? 17.786 -8.527 -37.712 1.00 80.50 127 ARG A N 1
ATOM 1028 C CA . ARG A 1 127 ? 17.387 -9.665 -36.862 1.00 80.50 127 ARG A CA 1
ATOM 1029 C C . ARG A 1 127 ? 17.953 -9.565 -35.444 1.00 80.50 127 ARG A C 1
ATOM 1031 O O . ARG A 1 127 ? 17.248 -9.867 -34.493 1.00 80.50 127 ARG A O 1
ATOM 1038 N N . LEU A 1 128 ? 19.207 -9.136 -35.300 1.00 79.31 128 LEU A N 1
ATOM 1039 C CA . LEU A 1 128 ? 19.829 -8.943 -33.985 1.00 79.31 128 LEU A CA 1
ATOM 1040 C C . LEU A 1 128 ? 19.198 -7.778 -33.212 1.00 79.31 128 LEU A C 1
ATOM 1042 O O . LEU A 1 128 ? 19.052 -7.874 -31.999 1.00 79.31 128 LEU A O 1
ATOM 1046 N N . VAL A 1 129 ? 18.806 -6.708 -33.909 1.00 78.81 129 VAL A N 1
ATOM 1047 C CA . VAL A 1 129 ? 18.061 -5.590 -33.312 1.00 78.81 129 VAL A CA 1
ATOM 1048 C C . VAL A 1 129 ? 16.697 -6.067 -32.818 1.00 78.81 129 VAL A C 1
ATOM 1050 O O . VAL A 1 129 ? 16.396 -5.861 -31.650 1.00 78.81 129 VAL A O 1
ATOM 1053 N N . ALA A 1 130 ? 15.939 -6.793 -33.649 1.00 82.94 130 ALA A N 1
ATOM 1054 C CA . ALA A 1 130 ? 14.648 -7.358 -33.252 1.00 82.94 130 ALA A CA 1
ATOM 1055 C C . ALA A 1 130 ? 14.768 -8.262 -32.011 1.00 82.94 130 ALA A C 1
ATOM 1057 O O . ALA A 1 130 ? 14.015 -8.101 -31.059 1.00 82.94 130 ALA A O 1
ATOM 1058 N N . TYR A 1 131 ? 15.780 -9.134 -31.966 1.00 81.81 131 TYR A N 1
ATOM 1059 C CA . TYR A 1 131 ? 16.053 -9.959 -30.785 1.00 81.81 131 TYR A CA 1
ATOM 1060 C C . TYR A 1 131 ? 16.401 -9.126 -29.535 1.00 81.81 131 TYR A C 1
ATOM 1062 O O . TYR A 1 131 ? 15.996 -9.456 -28.422 1.00 81.81 131 TYR A O 1
ATOM 1070 N N . GLY A 1 132 ? 17.158 -8.037 -29.700 1.00 82.75 132 GLY A N 1
ATOM 1071 C CA . GLY A 1 132 ? 17.456 -7.104 -28.612 1.00 82.75 132 GLY A CA 1
ATOM 1072 C C . GLY A 1 132 ? 16.204 -6.404 -28.077 1.00 82.75 132 GLY A C 1
ATOM 1073 O O . GLY A 1 132 ? 16.056 -6.268 -26.860 1.00 82.75 132 GLY A O 1
ATOM 1074 N N . ASP A 1 133 ? 15.295 -6.014 -28.970 1.00 86.56 133 ASP A N 1
ATOM 1075 C CA . ASP A 1 133 ? 14.020 -5.387 -28.622 1.00 86.56 133 ASP A CA 1
ATOM 1076 C C . ASP A 1 133 ? 13.093 -6.373 -27.887 1.00 86.56 133 ASP A C 1
ATOM 1078 O O . ASP A 1 133 ? 12.570 -6.032 -26.825 1.00 86.56 133 ASP A O 1
ATOM 1082 N N . GLU A 1 134 ? 12.971 -7.615 -28.371 1.00 84.88 134 GLU A N 1
ATOM 1083 C CA . GLU A 1 134 ? 12.215 -8.696 -27.713 1.00 84.88 134 GLU A CA 1
ATOM 1084 C C . GLU A 1 134 ? 12.761 -9.003 -26.313 1.00 84.88 134 GLU A C 1
ATOM 1086 O O . GLU A 1 134 ? 12.009 -9.087 -25.340 1.00 84.88 134 GLU A O 1
ATOM 1091 N N . LYS A 1 135 ? 14.089 -9.101 -26.167 1.00 87.06 135 LYS A N 1
ATOM 1092 C CA . LYS A 1 135 ? 14.720 -9.319 -24.859 1.00 87.06 135 LYS A CA 1
ATOM 1093 C C . LYS A 1 135 ? 14.424 -8.171 -23.892 1.00 87.06 135 LYS A C 1
ATOM 1095 O O . LYS A 1 135 ? 14.126 -8.409 -22.723 1.00 87.06 135 LYS A O 1
ATOM 1100 N N . LYS A 1 136 ? 14.477 -6.925 -24.374 1.00 88.62 136 LYS A N 1
ATOM 1101 C CA . LYS A 1 136 ? 14.171 -5.738 -23.566 1.00 88.62 136 LYS A CA 1
ATOM 1102 C C . LYS A 1 136 ? 12.701 -5.709 -23.136 1.00 88.62 136 LYS A C 1
ATOM 1104 O O . LYS A 1 136 ? 12.419 -5.323 -22.002 1.00 88.62 136 LYS A O 1
ATOM 1109 N N . GLN A 1 137 ? 11.781 -6.121 -24.009 1.00 89.44 137 GLN A N 1
ATOM 1110 C CA . GLN A 1 137 ? 10.366 -6.278 -23.663 1.00 89.44 137 GLN A CA 1
ATOM 1111 C C . GLN A 1 137 ? 10.183 -7.327 -22.560 1.00 89.44 137 GLN A C 1
ATOM 1113 O O . GLN A 1 137 ? 9.595 -7.018 -21.526 1.00 89.44 137 GLN A O 1
ATOM 1118 N N . LEU A 1 138 ? 10.786 -8.509 -22.712 1.00 88.44 138 LEU A N 1
ATOM 1119 C CA . LEU A 1 138 ? 10.706 -9.590 -21.726 1.00 88.44 138 LEU A CA 1
ATOM 1120 C C . LEU A 1 138 ? 11.273 -9.187 -20.350 1.00 88.44 138 LEU A C 1
ATOM 1122 O O . LEU A 1 138 ? 10.699 -9.508 -19.308 1.00 88.44 138 LEU A O 1
ATOM 1126 N N . ASP A 1 139 ? 12.390 -8.458 -20.324 1.00 90.19 139 ASP A N 1
ATOM 1127 C CA . ASP A 1 139 ? 12.983 -7.963 -19.076 1.00 90.19 139 ASP A CA 1
ATOM 1128 C C . ASP A 1 139 ? 12.095 -6.907 -18.394 1.00 90.19 139 ASP A C 1
ATOM 1130 O O . ASP A 1 139 ? 12.008 -6.866 -17.162 1.00 90.19 139 ASP A O 1
ATOM 1134 N N . ASN A 1 140 ? 11.404 -6.070 -19.174 1.00 91.31 140 ASN A N 1
ATOM 1135 C CA . ASN A 1 140 ? 10.439 -5.108 -18.645 1.00 91.31 140 ASN A CA 1
ATOM 1136 C C . ASN A 1 140 ? 9.197 -5.803 -18.073 1.00 91.31 140 ASN A C 1
ATOM 1138 O O . ASN A 1 140 ? 8.767 -5.447 -16.975 1.00 91.31 140 ASN A O 1
ATOM 1142 N N . GLU A 1 141 ? 8.664 -6.822 -18.752 1.00 89.56 141 GLU A N 1
ATOM 1143 C CA . GLU A 1 141 ? 7.540 -7.622 -18.250 1.00 89.56 141 GLU A CA 1
ATOM 1144 C C . GLU A 1 141 ? 7.879 -8.308 -16.924 1.00 89.56 141 GLU A C 1
ATOM 1146 O O . GLU A 1 141 ? 7.094 -8.249 -15.977 1.00 89.56 141 GLU A O 1
ATOM 1151 N N . LYS A 1 142 ? 9.074 -8.903 -16.810 1.00 90.06 142 LYS A N 1
ATOM 1152 C CA . LYS A 1 142 ? 9.544 -9.519 -15.558 1.00 90.06 142 LYS A CA 1
ATOM 1153 C C . LYS A 1 142 ? 9.629 -8.511 -14.415 1.00 90.06 142 LYS A C 1
ATOM 1155 O O . LYS A 1 142 ? 9.194 -8.805 -13.303 1.00 90.06 142 LYS A O 1
ATOM 1160 N N . LYS A 1 143 ? 10.176 -7.318 -14.676 1.00 89.38 143 LYS A N 1
ATOM 1161 C CA . LYS A 1 143 ? 10.249 -6.244 -13.672 1.00 89.38 143 LYS A CA 1
ATOM 1162 C C . LYS A 1 143 ? 8.863 -5.778 -13.237 1.00 89.38 143 LYS A C 1
ATOM 1164 O O . LYS A 1 143 ? 8.667 -5.521 -12.055 1.00 89.38 143 LYS A O 1
ATOM 1169 N N . TYR A 1 144 ? 7.928 -5.659 -14.176 1.00 88.00 144 TYR A N 1
ATOM 1170 C CA . TYR A 1 144 ? 6.566 -5.227 -13.882 1.00 88.00 144 TYR A CA 1
ATOM 1171 C C . TYR A 1 144 ? 5.808 -6.267 -13.048 1.00 88.00 144 TYR A C 1
ATOM 1173 O O . TYR A 1 144 ? 5.270 -5.916 -12.003 1.00 88.00 144 TYR A O 1
ATOM 1181 N N . LYS A 1 145 ? 5.874 -7.552 -13.425 1.00 91.69 145 LYS A N 1
ATOM 1182 C CA . LYS A 1 145 ? 5.289 -8.654 -12.640 1.00 91.69 145 LYS A CA 1
ATOM 1183 C C . LYS A 1 145 ? 5.806 -8.682 -11.204 1.00 91.69 145 LYS A C 1
ATOM 1185 O O . LYS A 1 145 ? 5.016 -8.753 -10.274 1.00 91.69 145 LYS A O 1
ATOM 1190 N N . LYS A 1 146 ? 7.121 -8.533 -11.018 1.00 90.19 146 LYS A N 1
ATOM 1191 C CA . LYS A 1 146 ? 7.720 -8.511 -9.679 1.00 90.19 146 LYS A CA 1
ATOM 1192 C C . LYS A 1 146 ? 7.210 -7.346 -8.817 1.00 90.19 146 LYS A C 1
ATOM 1194 O O . LYS A 1 146 ? 7.015 -7.521 -7.622 1.00 90.19 146 LYS A O 1
ATOM 1199 N N . LYS A 1 147 ? 6.989 -6.167 -9.409 1.00 89.94 147 LYS A N 1
ATOM 1200 C CA . LYS A 1 147 ? 6.416 -5.020 -8.684 1.00 89.94 147 LYS A CA 1
ATOM 1201 C C . LYS A 1 147 ? 4.980 -5.282 -8.238 1.00 89.94 147 LYS A C 1
ATOM 1203 O O . LYS A 1 147 ? 4.666 -4.972 -7.098 1.00 89.94 147 LYS A O 1
ATOM 1208 N N . ILE A 1 148 ? 4.158 -5.875 -9.107 1.00 90.38 148 ILE A N 1
ATOM 1209 C CA . ILE A 1 148 ? 2.782 -6.257 -8.763 1.00 90.38 148 ILE A CA 1
ATOM 1210 C C . ILE A 1 148 ? 2.790 -7.246 -7.593 1.00 90.38 148 ILE A C 1
ATOM 1212 O O . ILE A 1 148 ? 2.129 -6.995 -6.595 1.00 90.38 148 ILE A O 1
ATOM 1216 N N . GLU A 1 149 ? 3.612 -8.299 -7.652 1.00 89.19 149 GLU A N 1
ATOM 1217 C CA . GLU A 1 149 ? 3.719 -9.276 -6.556 1.00 89.19 149 GLU A CA 1
ATOM 1218 C C . GLU A 1 149 ? 4.179 -8.641 -5.228 1.00 89.19 149 GLU A C 1
ATOM 1220 O O . GLU A 1 149 ? 3.736 -9.043 -4.154 1.00 89.19 149 GLU A O 1
ATOM 1225 N N . GLU A 1 150 ? 5.090 -7.663 -5.264 1.00 90.69 150 GLU A N 1
ATOM 1226 C CA . GLU A 1 150 ? 5.534 -6.943 -4.060 1.00 90.69 150 GLU A CA 1
ATOM 1227 C C . GLU A 1 150 ? 4.447 -6.020 -3.489 1.00 90.69 150 GLU A C 1
ATOM 1229 O O . GLU A 1 150 ? 4.352 -5.875 -2.270 1.00 90.69 150 GLU A O 1
ATOM 1234 N N . GLU A 1 151 ? 3.641 -5.384 -4.340 1.00 89.62 151 GLU A N 1
ATOM 1235 C CA . GLU A 1 151 ? 2.502 -4.561 -3.919 1.00 89.62 151 GLU A CA 1
ATOM 1236 C C . GLU A 1 151 ? 1.368 -5.419 -3.348 1.00 89.62 151 GLU A C 1
ATOM 1238 O O . GLU A 1 151 ? 0.846 -5.092 -2.283 1.00 89.62 151 GLU A O 1
ATOM 1243 N N . GLU A 1 152 ? 1.056 -6.550 -3.983 1.00 90.56 152 GLU A N 1
ATOM 1244 C CA . GLU A 1 152 ? 0.071 -7.519 -3.491 1.00 90.56 152 GLU A CA 1
ATOM 1245 C C . GLU A 1 152 ? 0.465 -8.071 -2.119 1.00 90.56 152 GLU A C 1
ATOM 1247 O O . GLU A 1 152 ? -0.356 -8.064 -1.206 1.00 90.56 152 GLU A O 1
ATOM 1252 N N . LYS A 1 153 ? 1.736 -8.447 -1.923 1.00 91.44 153 LYS A N 1
ATOM 1253 C CA . LYS A 1 153 ? 2.235 -8.896 -0.612 1.00 91.44 153 LYS A CA 1
ATOM 1254 C C . LYS A 1 153 ? 2.112 -7.822 0.462 1.00 91.44 153 LYS A C 1
ATOM 1256 O O . LYS A 1 153 ? 1.701 -8.120 1.577 1.00 91.44 153 LYS A O 1
ATOM 1261 N N . LYS A 1 154 ? 2.438 -6.565 0.143 1.00 90.19 154 LYS A N 1
ATOM 1262 C CA . LYS A 1 154 ? 2.281 -5.448 1.093 1.00 90.19 154 LYS A CA 1
ATOM 1263 C C . LYS A 1 154 ? 0.817 -5.226 1.463 1.00 90.19 154 LYS A C 1
ATOM 1265 O O . LYS A 1 154 ? 0.519 -4.994 2.631 1.00 90.19 154 LYS A O 1
ATOM 1270 N N . LEU A 1 155 ? -0.079 -5.307 0.481 1.00 88.75 155 LEU A N 1
ATOM 1271 C CA . LEU A 1 155 ? -1.516 -5.176 0.695 1.00 88.75 155 LEU A CA 1
ATOM 1272 C C . LEU A 1 155 ? -2.061 -6.337 1.541 1.00 88.75 155 LEU A C 1
ATOM 1274 O O . LEU A 1 155 ? -2.877 -6.125 2.435 1.00 88.75 155 LEU A O 1
ATOM 1278 N N . GLU A 1 156 ? -1.601 -7.561 1.289 1.00 89.56 156 GLU A N 1
ATOM 1279 C CA . GLU A 1 156 ? -1.951 -8.746 2.072 1.00 89.56 156 GLU A CA 1
ATOM 1280 C C . GLU A 1 156 ? -1.467 -8.620 3.525 1.00 89.56 156 GLU A C 1
ATOM 1282 O O . GLU A 1 156 ? -2.253 -8.805 4.455 1.00 89.56 156 GLU A O 1
ATOM 1287 N N . GLU A 1 157 ? -0.215 -8.207 3.741 1.00 86.88 157 GLU A N 1
ATOM 1288 C CA . GLU A 1 157 ? 0.336 -7.937 5.074 1.00 86.88 157 GLU A CA 1
ATOM 1289 C C . GLU A 1 157 ? -0.449 -6.845 5.821 1.00 86.88 157 GLU A C 1
ATOM 1291 O O . GLU A 1 157 ? -0.713 -6.970 7.023 1.00 86.88 157 GLU A O 1
ATOM 1296 N N . GLU A 1 158 ? -0.846 -5.774 5.128 1.00 85.44 158 GLU A N 1
ATOM 1297 C CA . GLU A 1 158 ? -1.661 -4.702 5.703 1.00 85.44 158 GLU A CA 1
ATOM 1298 C C . GLU A 1 158 ? -3.072 -5.187 6.059 1.00 85.44 158 GLU A C 1
ATOM 1300 O O . GLU A 1 158 ? -3.558 -4.898 7.155 1.00 85.44 158 GLU A O 1
ATOM 1305 N N . ASN A 1 159 ? -3.698 -5.992 5.199 1.00 85.75 159 ASN A N 1
ATOM 1306 C CA . ASN A 1 159 ? -5.001 -6.596 5.468 1.00 85.75 159 ASN A CA 1
ATOM 1307 C C . ASN A 1 159 ? -4.963 -7.517 6.690 1.00 85.75 159 ASN A C 1
ATOM 1309 O O . ASN A 1 159 ? -5.761 -7.338 7.609 1.00 85.75 159 ASN A O 1
ATOM 1313 N N . ILE A 1 160 ? -3.986 -8.426 6.761 1.00 87.50 160 ILE A N 1
ATOM 1314 C CA . ILE A 1 160 ? -3.787 -9.310 7.920 1.00 87.50 160 ILE A CA 1
ATOM 1315 C C . ILE A 1 160 ? -3.586 -8.482 9.194 1.00 87.50 160 ILE A C 1
ATOM 1317 O O . ILE A 1 160 ? -4.096 -8.812 10.269 1.00 87.50 160 ILE A O 1
ATOM 1321 N N . ARG A 1 161 ? -2.835 -7.380 9.105 1.00 84.81 161 ARG A N 1
ATOM 1322 C CA . ARG A 1 161 ? -2.631 -6.473 10.235 1.00 84.81 161 ARG A CA 1
ATOM 1323 C C . ARG A 1 161 ? -3.938 -5.814 10.683 1.00 84.81 161 ARG A C 1
ATOM 1325 O O . ARG A 1 161 ? -4.176 -5.747 11.890 1.00 84.81 161 ARG A O 1
ATOM 1332 N N . LEU A 1 162 ? -4.747 -5.304 9.756 1.00 83.75 162 LEU A N 1
ATOM 1333 C CA . LEU A 1 162 ? -6.036 -4.679 10.064 1.00 83.75 162 LEU A CA 1
ATOM 1334 C C . LEU A 1 162 ? -7.001 -5.684 10.696 1.00 83.75 162 LEU A C 1
ATOM 1336 O O . LEU A 1 162 ? -7.603 -5.372 11.722 1.00 83.75 162 LEU A O 1
ATOM 1340 N N . ASP A 1 163 ? -7.063 -6.903 10.163 1.00 86.62 163 ASP A N 1
ATOM 1341 C CA . ASP A 1 163 ? -7.904 -7.976 10.696 1.00 86.62 163 ASP A CA 1
ATOM 1342 C C . ASP A 1 163 ? -7.503 -8.333 12.133 1.00 86.62 163 ASP A C 1
ATOM 1344 O O . ASP A 1 163 ? -8.348 -8.405 13.026 1.00 86.62 163 ASP A O 1
ATOM 1348 N N . ASN A 1 164 ? -6.201 -8.447 12.408 1.00 86.31 164 ASN A N 1
ATOM 1349 C CA . ASN A 1 164 ? -5.700 -8.682 13.764 1.00 86.31 164 ASN A CA 1
ATOM 1350 C C . ASN A 1 164 ? -6.068 -7.554 14.739 1.00 86.31 164 ASN A C 1
ATOM 1352 O O . ASN A 1 164 ? -6.381 -7.810 15.906 1.00 86.31 164 ASN A O 1
ATOM 1356 N N . LEU A 1 165 ? -6.023 -6.297 14.290 1.00 85.94 165 LEU A N 1
ATOM 1357 C CA . LEU A 1 165 ? -6.409 -5.158 15.120 1.00 85.94 165 LEU A CA 1
ATOM 1358 C C . LEU A 1 165 ? -7.907 -5.125 15.388 1.00 85.94 165 LEU A C 1
ATOM 1360 O O . LEU A 1 165 ? -8.304 -4.899 16.531 1.00 85.94 165 LEU A O 1
ATOM 1364 N N . TYR A 1 166 ? -8.712 -5.380 14.359 1.00 88.62 166 TYR A N 1
ATOM 1365 C CA . TYR A 1 166 ? -10.158 -5.493 14.464 1.00 88.62 166 TYR A CA 1
ATOM 1366 C C . TYR A 1 166 ? -10.547 -6.584 15.467 1.00 88.62 166 TYR A C 1
ATOM 1368 O O . TYR A 1 166 ? -11.248 -6.294 16.434 1.00 88.62 166 TYR A O 1
ATOM 1376 N N . LEU A 1 167 ? -10.002 -7.798 15.328 1.00 89.31 167 LEU A N 1
ATOM 1377 C CA . LEU A 1 167 ? -10.272 -8.913 16.242 1.00 89.31 167 LEU A CA 1
ATOM 1378 C C . LEU A 1 167 ? -9.857 -8.593 17.685 1.00 89.31 167 LEU A C 1
ATOM 1380 O O . LEU A 1 167 ? -10.605 -8.851 18.631 1.00 89.31 167 LEU A O 1
ATOM 1384 N N . LYS A 1 168 ? -8.675 -7.990 17.873 1.00 88.50 168 LYS A N 1
ATOM 1385 C CA . LYS A 1 168 ? -8.183 -7.609 19.205 1.00 88.50 168 LYS A CA 1
ATOM 1386 C C . LYS A 1 168 ? -9.040 -6.513 19.839 1.00 88.50 168 LYS A C 1
ATOM 1388 O O . LYS A 1 168 ? -9.313 -6.579 21.036 1.00 88.50 168 LYS A O 1
ATOM 1393 N N . CYS A 1 169 ? -9.462 -5.514 19.064 1.00 89.44 169 CYS A N 1
ATOM 1394 C CA . CYS A 1 169 ? -10.347 -4.470 19.567 1.00 89.44 169 CYS A CA 1
ATOM 1395 C C . CYS A 1 169 ? -11.744 -5.015 19.865 1.00 89.44 169 CYS A C 1
ATOM 1397 O O . CYS A 1 169 ? -12.290 -4.686 20.911 1.00 89.44 169 CYS A O 1
ATOM 1399 N N . GLY A 1 170 ? -12.291 -5.877 19.004 1.00 90.62 170 GLY A N 1
ATOM 1400 C CA . GLY A 1 170 ? -13.577 -6.541 19.220 1.00 90.62 170 GLY A CA 1
ATOM 1401 C C . GLY A 1 170 ? -13.600 -7.322 20.531 1.00 90.62 170 GLY A C 1
ATOM 1402 O O . GLY A 1 170 ? -14.513 -7.149 21.332 1.00 90.62 170 GLY A O 1
ATOM 1403 N N . LYS A 1 171 ? -12.537 -8.086 20.817 1.00 91.00 171 LYS A N 1
ATOM 1404 C CA . LYS A 1 171 ? -12.391 -8.784 22.101 1.00 91.00 171 LYS A CA 1
ATOM 1405 C C . LYS A 1 171 ? -12.380 -7.819 23.292 1.00 91.00 171 LYS A C 1
ATOM 1407 O O . LYS A 1 171 ? -13.158 -7.998 24.223 1.00 91.00 171 LYS A O 1
ATOM 1412 N N . ASN A 1 172 ? -11.530 -6.790 23.257 1.00 89.38 172 ASN A N 1
ATOM 1413 C CA . ASN A 1 172 ? -11.444 -5.801 24.340 1.00 89.38 172 ASN A CA 1
ATOM 1414 C C . ASN A 1 172 ? -12.774 -5.057 24.551 1.00 89.38 172 ASN A C 1
ATOM 1416 O O . ASN A 1 172 ? -13.155 -4.766 25.683 1.00 89.38 172 ASN A O 1
ATOM 1420 N N . PHE A 1 173 ? -13.467 -4.737 23.456 1.00 93.81 173 PHE A N 1
ATOM 1421 C CA . PHE A 1 173 ? -14.759 -4.068 23.470 1.00 93.81 173 PHE A CA 1
ATOM 1422 C C . PHE A 1 173 ? -15.814 -4.947 24.137 1.00 93.81 173 PHE A C 1
ATOM 1424 O O . PHE A 1 173 ? -16.457 -4.483 25.072 1.00 93.81 173 PHE A O 1
ATOM 1431 N N . TYR A 1 174 ? -15.927 -6.209 23.717 1.00 92.88 174 TYR A N 1
ATOM 1432 C CA . TYR A 1 174 ? -16.903 -7.157 24.253 1.00 92.88 174 TYR A CA 1
ATOM 1433 C C . TYR A 1 174 ? -16.673 -7.465 25.737 1.00 92.88 174 TYR A C 1
ATOM 1435 O O . TYR A 1 174 ? -17.608 -7.535 26.532 1.00 92.88 174 TYR A O 1
ATOM 1443 N N . GLU A 1 175 ? -15.412 -7.623 26.149 1.00 90.88 175 GLU A N 1
ATOM 1444 C CA . GLU A 1 175 ? -15.095 -7.801 27.565 1.00 90.88 175 GLU A CA 1
ATOM 1445 C C . GLU A 1 175 ? -15.519 -6.567 28.380 1.00 90.88 175 GLU A C 1
ATOM 1447 O O . GLU A 1 175 ? -16.109 -6.710 29.454 1.00 90.88 175 GLU A O 1
ATOM 1452 N N . LEU A 1 176 ? -15.241 -5.354 27.878 1.00 89.69 176 LEU A N 1
ATOM 1453 C CA . LEU A 1 176 ? -15.578 -4.114 28.577 1.00 89.69 176 LEU A CA 1
ATOM 1454 C C . LEU A 1 176 ? -17.086 -3.858 28.609 1.00 89.69 176 LEU A C 1
ATOM 1456 O O . LEU A 1 176 ? -17.578 -3.457 29.660 1.00 89.69 176 LEU A O 1
ATOM 1460 N N . SER A 1 177 ? -17.807 -4.078 27.506 1.00 90.25 177 SER A N 1
ATOM 1461 C CA . SER A 1 177 ? -19.264 -3.910 27.455 1.00 90.25 177 SER A CA 1
ATOM 1462 C C . SER A 1 177 ? -19.937 -4.811 28.483 1.00 90.25 177 SER A C 1
ATOM 1464 O O . SER A 1 177 ? -20.661 -4.312 29.335 1.00 90.25 177 SER A O 1
ATOM 1466 N N . ASN A 1 178 ? -19.567 -6.095 28.525 1.00 90.50 178 ASN A N 1
ATOM 1467 C CA . ASN A 1 178 ? -20.093 -7.042 29.509 1.00 90.50 178 ASN A CA 1
ATOM 1468 C C . ASN A 1 178 ? -19.807 -6.613 30.954 1.00 90.50 178 ASN A C 1
ATOM 1470 O O . ASN A 1 178 ? -20.644 -6.786 31.842 1.00 90.50 178 ASN A O 1
ATOM 1474 N N . LEU A 1 179 ? -18.609 -6.079 31.218 1.00 88.75 179 LEU A N 1
ATOM 1475 C CA . LEU A 1 179 ? -18.248 -5.617 32.557 1.00 88.75 179 LEU A CA 1
ATOM 1476 C C . LEU A 1 179 ? -19.027 -4.354 32.946 1.00 88.75 179 LEU A C 1
ATOM 1478 O O . LEU A 1 179 ? -19.482 -4.261 34.085 1.00 88.75 179 LEU A O 1
ATOM 1482 N N . ILE A 1 180 ? -19.207 -3.420 32.009 1.00 85.75 180 ILE A N 1
ATOM 1483 C CA . ILE A 1 180 ? -20.011 -2.210 32.191 1.00 85.75 180 ILE A CA 1
ATOM 1484 C C . ILE A 1 180 ? -21.474 -2.579 32.431 1.00 85.75 180 ILE A C 1
ATOM 1486 O O . ILE A 1 180 ? -22.021 -2.137 33.434 1.00 85.75 180 ILE A O 1
ATOM 1490 N N . ASP A 1 181 ? -22.079 -3.429 31.599 1.00 84.50 181 ASP A N 1
ATOM 1491 C CA . ASP A 1 181 ? -23.457 -3.901 31.781 1.00 84.50 181 ASP A CA 1
ATOM 1492 C C . ASP A 1 181 ? -23.638 -4.530 33.164 1.00 84.50 181 ASP A C 1
ATOM 1494 O O . ASP A 1 181 ? -24.568 -4.198 33.897 1.00 84.50 181 ASP A O 1
ATOM 1498 N N . LYS A 1 182 ? -22.696 -5.381 33.587 1.00 85.62 182 LYS A N 1
ATOM 1499 C CA . LYS A 1 182 ? -22.744 -6.013 34.908 1.00 85.62 182 LYS A CA 1
ATOM 1500 C C . LYS A 1 182 ? -22.602 -5.003 36.049 1.00 85.62 182 LYS A C 1
ATOM 1502 O O . LYS A 1 182 ? -23.399 -5.034 36.983 1.00 85.62 182 LYS A O 1
ATOM 1507 N N . GLU A 1 183 ? -21.587 -4.137 36.017 1.00 81.06 183 GLU A N 1
ATOM 1508 C CA . GLU A 1 183 ? -21.306 -3.185 37.103 1.00 81.06 183 GLU A CA 1
ATOM 1509 C C . GLU A 1 183 ? -22.312 -2.033 37.175 1.00 81.06 183 GLU A C 1
ATOM 1511 O O . GLU A 1 183 ? -22.524 -1.485 38.263 1.00 81.06 183 GLU A O 1
ATOM 1516 N N . LEU A 1 184 ? -22.888 -1.653 36.033 1.00 74.19 184 LEU A N 1
ATOM 1517 C CA . LEU A 1 184 ? -23.849 -0.567 35.917 1.00 74.19 184 LEU A CA 1
ATOM 1518 C C . LEU A 1 184 ? -25.299 -1.036 35.949 1.00 74.19 184 LEU A C 1
ATOM 1520 O O . LEU A 1 184 ? -26.142 -0.183 36.163 1.00 74.19 184 LEU A O 1
ATOM 1524 N N . SER A 1 185 ? -25.603 -2.332 35.831 1.00 75.19 185 SER A N 1
ATOM 1525 C CA . SER A 1 185 ? -26.975 -2.877 35.912 1.00 75.19 185 SER A CA 1
ATOM 1526 C C . SER A 1 185 ? -27.818 -2.325 37.069 1.00 75.19 185 SER A C 1
ATOM 1528 O O . SER A 1 185 ? -29.014 -2.133 36.914 1.00 75.19 185 SER A O 1
ATOM 1530 N N . VAL A 1 186 ? -27.196 -2.018 38.212 1.00 70.50 186 VAL A N 1
ATOM 1531 C CA . VAL A 1 186 ? -27.860 -1.443 39.399 1.00 70.50 186 VAL A CA 1
ATOM 1532 C C . VAL A 1 186 ? -28.240 0.038 39.220 1.00 70.50 186 VAL A C 1
ATOM 1534 O O . VAL A 1 186 ? -29.097 0.548 39.930 1.00 70.50 186 VAL A O 1
ATOM 1537 N N . TYR A 1 187 ? -27.580 0.737 38.298 1.00 64.12 187 TYR A N 1
ATOM 1538 C CA . TYR A 1 187 ? -27.771 2.156 37.980 1.00 64.12 187 TYR A CA 1
ATOM 1539 C C . TYR A 1 187 ? -28.431 2.381 36.615 1.00 64.12 187 TYR A C 1
ATOM 1541 O O . TYR A 1 187 ? -28.879 3.491 36.343 1.00 64.12 187 TYR A O 1
ATOM 1549 N N . ILE A 1 188 ? -28.460 1.364 35.746 1.00 62.12 188 ILE A N 1
ATOM 1550 C CA . ILE A 1 188 ? -29.210 1.381 34.491 1.00 62.12 188 ILE A CA 1
ATOM 1551 C C . ILE A 1 188 ? -30.676 1.189 34.860 1.00 62.12 188 ILE A C 1
ATOM 1553 O O . ILE A 1 188 ? -31.224 0.092 34.802 1.00 62.12 188 ILE A O 1
ATOM 1557 N N . ASP A 1 189 ? -31.299 2.283 35.265 1.00 64.75 189 ASP A N 1
ATOM 1558 C CA . ASP A 1 189 ? -32.716 2.444 35.024 1.00 64.75 189 ASP A CA 1
ATOM 1559 C C . ASP A 1 189 ? -32.865 2.890 33.565 1.00 64.75 189 ASP A C 1
ATOM 1561 O O . ASP A 1 189 ? -32.347 3.947 33.177 1.00 64.75 189 ASP A O 1
ATOM 1565 N N . SER A 1 190 ? -33.509 2.062 32.738 1.00 59.00 190 SER A N 1
ATOM 1566 C CA . SER A 1 190 ? -33.732 2.347 31.314 1.00 59.00 190 SER A CA 1
ATOM 1567 C C . SER A 1 190 ? -34.484 3.658 31.087 1.00 59.00 190 SER A C 1
ATOM 1569 O O . SER A 1 190 ? -34.402 4.232 29.999 1.00 59.00 190 SER A O 1
ATOM 1571 N N . ASP A 1 191 ? -35.175 4.153 32.113 1.00 61.50 191 ASP A N 1
ATOM 1572 C CA . ASP A 1 191 ? -35.932 5.396 32.048 1.00 61.50 191 ASP A CA 1
ATOM 1573 C C . ASP A 1 191 ? -35.030 6.644 32.125 1.00 61.50 191 ASP A C 1
ATOM 1575 O O . ASP A 1 191 ? -35.437 7.735 31.700 1.00 61.50 191 ASP A O 1
ATOM 1579 N N . TYR A 1 192 ? -33.780 6.487 32.587 1.00 67.56 192 TYR A N 1
ATOM 1580 C CA . TYR A 1 192 ? -32.859 7.591 32.877 1.00 67.56 192 TYR A CA 1
ATOM 1581 C C . TYR A 1 192 ? -31.505 7.486 32.174 1.00 67.56 192 TYR A C 1
ATOM 1583 O O . TYR A 1 192 ? -31.028 8.504 31.660 1.00 67.56 192 TYR A O 1
ATOM 1591 N N . ILE A 1 193 ? -30.898 6.293 32.105 1.00 75.38 193 ILE A N 1
ATOM 1592 C CA . ILE A 1 193 ? -29.615 6.057 31.424 1.00 75.38 193 ILE A CA 1
ATOM 1593 C C . ILE A 1 193 ? -29.814 5.122 30.238 1.00 75.38 193 ILE A C 1
ATOM 1595 O O . ILE A 1 193 ? -30.294 4.002 30.384 1.00 75.38 193 ILE A O 1
ATOM 1599 N N . ASN A 1 194 ? -29.328 5.542 29.073 1.00 81.88 194 ASN A N 1
ATOM 1600 C CA . ASN A 1 194 ? -29.246 4.700 27.888 1.00 81.88 194 ASN A CA 1
ATOM 1601 C C . ASN A 1 194 ? -27.781 4.400 27.535 1.00 81.88 194 ASN A C 1
ATOM 1603 O O . ASN A 1 194 ? -26.968 5.323 27.408 1.00 81.88 194 ASN A O 1
ATOM 1607 N N . LEU A 1 195 ? -27.459 3.119 27.347 1.00 86.25 195 LEU A N 1
ATOM 1608 C CA . LEU A 1 195 ? -26.160 2.655 26.867 1.00 86.25 195 LEU A CA 1
ATOM 1609 C C . LEU A 1 195 ? -26.238 2.376 25.367 1.00 86.25 195 LEU A C 1
ATOM 1611 O O . LEU A 1 195 ? -26.987 1.515 24.917 1.00 86.25 195 LEU A O 1
ATOM 1615 N N . GLU A 1 196 ? -25.441 3.101 24.591 1.00 89.12 196 GLU A N 1
ATOM 1616 C CA . GLU A 1 196 ? -25.327 2.908 23.150 1.00 89.12 196 GLU A CA 1
ATOM 1617 C C . GLU A 1 196 ? -23.957 2.309 22.817 1.00 89.12 196 GLU A C 1
ATOM 1619 O O . GLU A 1 196 ? -22.904 2.873 23.130 1.00 89.12 196 GLU A O 1
ATOM 1624 N N . TYR A 1 197 ? -23.992 1.146 22.174 1.00 91.00 197 TYR A N 1
ATOM 1625 C CA . TYR A 1 197 ? -22.829 0.359 21.793 1.00 91.00 197 TYR A CA 1
ATOM 1626 C C . TYR A 1 197 ? -22.584 0.491 20.293 1.00 91.00 197 TYR A C 1
ATOM 1628 O O . TYR A 1 197 ? -23.425 0.119 19.479 1.00 91.00 197 TYR A O 1
ATOM 1636 N N . ILE A 1 198 ? -21.415 1.007 19.925 1.00 91.44 198 ILE A N 1
ATOM 1637 C CA . ILE A 1 198 ? -20.944 1.061 18.543 1.00 91.44 198 ILE A CA 1
ATOM 1638 C C . ILE A 1 198 ? -19.765 0.104 18.454 1.00 91.44 198 ILE A C 1
ATOM 1640 O O . ILE A 1 198 ? -18.664 0.404 18.927 1.00 91.44 198 ILE A O 1
ATOM 1644 N N . GLU A 1 199 ? -20.013 -1.066 17.884 1.00 90.56 199 GLU A N 1
ATOM 1645 C CA . GLU A 1 199 ? -18.989 -2.087 17.717 1.00 90.56 199 GLU A CA 1
ATOM 1646 C C . GLU A 1 199 ? -17.869 -1.600 16.786 1.00 90.56 199 GLU A C 1
ATOM 1648 O O . GLU A 1 199 ? -18.123 -0.842 15.841 1.00 90.56 199 GLU A O 1
ATOM 1653 N N . PRO A 1 200 ? -16.614 -2.024 17.027 1.00 90.12 200 PRO A N 1
ATOM 1654 C CA . PRO A 1 200 ? -15.560 -1.809 16.052 1.00 90.12 200 PRO A CA 1
ATOM 1655 C C . PRO A 1 200 ? -15.927 -2.520 14.746 1.00 90.12 200 PRO A C 1
ATOM 1657 O O . PRO A 1 200 ? -16.570 -3.566 14.745 1.00 90.12 200 PRO A O 1
ATOM 1660 N N . THR A 1 201 ? -15.479 -1.973 13.626 1.00 87.81 201 THR A N 1
ATOM 1661 C CA . THR A 1 201 ? -15.592 -2.576 12.294 1.00 87.81 201 THR A CA 1
ATOM 1662 C C . THR A 1 201 ? -14.216 -2.626 11.640 1.00 87.81 201 THR A C 1
ATOM 1664 O O . THR A 1 201 ? -13.250 -2.044 12.140 1.00 87.81 201 THR A O 1
ATOM 1667 N N . ARG A 1 202 ? -14.104 -3.309 10.497 1.00 79.75 202 ARG A N 1
ATOM 1668 C CA . ARG A 1 202 ? -12.850 -3.335 9.731 1.00 79.75 202 ARG A CA 1
ATOM 1669 C C . ARG A 1 202 ? -12.440 -1.938 9.238 1.00 79.75 202 ARG A C 1
ATOM 1671 O O . ARG A 1 202 ? -11.252 -1.645 9.176 1.00 79.75 202 ARG A O 1
ATOM 1678 N N . GLU A 1 203 ? -13.412 -1.074 8.944 1.00 83.44 203 GLU A N 1
ATOM 1679 C CA . GLU A 1 203 ? -13.187 0.314 8.510 1.00 83.44 203 GLU A CA 1
ATOM 1680 C C . GLU A 1 203 ? -12.934 1.266 9.689 1.00 83.44 203 GLU A C 1
ATOM 1682 O O . GLU A 1 203 ? -12.138 2.199 9.584 1.00 83.44 203 GLU A O 1
ATOM 1687 N N . ASN A 1 204 ? -13.571 1.015 10.838 1.00 82.56 204 ASN A N 1
ATOM 1688 C CA . ASN A 1 204 ? -13.364 1.765 12.072 1.00 82.56 204 ASN A CA 1
ATOM 1689 C C . ASN A 1 204 ? -12.997 0.824 13.219 1.00 82.56 204 ASN A C 1
ATOM 1691 O O . ASN A 1 204 ? -13.855 0.321 13.939 1.00 82.56 204 ASN A O 1
ATOM 1695 N N . ILE A 1 205 ? -11.695 0.633 13.416 1.00 83.31 205 ILE A N 1
ATOM 1696 C CA . ILE A 1 205 ? -11.128 -0.331 14.370 1.00 83.31 205 ILE A CA 1
ATOM 1697 C C . ILE A 1 205 ? -11.473 0.014 15.831 1.00 83.31 205 ILE A C 1
ATOM 1699 O O . ILE A 1 205 ? -11.244 -0.802 16.714 1.00 83.31 205 ILE A O 1
ATOM 1703 N N . ASN A 1 206 ? -12.015 1.201 16.118 1.00 87.56 206 ASN A N 1
ATOM 1704 C CA . ASN A 1 206 ? -12.368 1.600 17.477 1.00 87.56 206 ASN A CA 1
ATOM 1705 C C . ASN A 1 206 ? -13.815 1.230 17.811 1.00 87.56 206 ASN A C 1
ATOM 1707 O O . ASN A 1 206 ? -14.732 1.579 17.073 1.00 87.56 206 ASN A O 1
ATOM 1711 N N . GLY A 1 207 ? -14.013 0.618 18.977 1.00 90.38 207 GLY A N 1
ATOM 1712 C CA . GLY A 1 207 ? -15.338 0.452 19.571 1.00 90.38 207 GLY A CA 1
ATOM 1713 C C . GLY A 1 207 ? -15.695 1.647 20.451 1.00 90.38 207 GLY A C 1
ATOM 1714 O O . GLY A 1 207 ? -14.815 2.234 21.092 1.00 90.38 207 GLY A O 1
ATOM 1715 N N . TYR A 1 208 ? -16.974 2.001 20.524 1.00 91.75 208 TYR A N 1
ATOM 1716 C CA . TYR A 1 208 ? -17.455 3.092 21.366 1.00 91.75 208 TYR A CA 1
ATOM 1717 C C . TYR A 1 208 ? -18.604 2.638 22.258 1.00 91.75 208 TYR A C 1
ATOM 1719 O O . TYR A 1 208 ? -19.535 1.987 21.803 1.00 91.75 208 TYR A O 1
ATOM 1727 N N . ILE A 1 209 ? -18.539 3.022 23.528 1.00 90.75 209 ILE A N 1
ATOM 1728 C CA . ILE A 1 209 ? -19.619 2.845 24.498 1.00 90.75 209 ILE A CA 1
ATOM 1729 C C . ILE A 1 209 ? -20.032 4.239 24.944 1.00 90.75 209 ILE A C 1
ATOM 1731 O O . ILE A 1 209 ? -19.236 4.981 25.530 1.00 90.75 209 ILE A O 1
ATOM 1735 N N . HIS A 1 210 ? -21.248 4.623 24.594 1.00 90.00 210 HIS A N 1
ATOM 1736 C CA . HIS A 1 210 ? -21.822 5.922 24.894 1.00 90.00 210 HIS A CA 1
ATOM 1737 C C . HIS A 1 210 ? -22.809 5.762 26.047 1.00 90.00 210 HIS A C 1
ATOM 1739 O O . HIS A 1 210 ? -23.768 5.004 25.954 1.00 90.00 210 HIS A O 1
ATOM 1745 N N . ILE A 1 211 ? -22.566 6.485 27.137 1.00 87.25 211 ILE A N 1
ATOM 1746 C CA . ILE A 1 211 ? -23.458 6.542 28.294 1.00 87.25 211 ILE A CA 1
ATOM 1747 C C . ILE A 1 211 ? -24.225 7.856 28.204 1.00 87.25 211 ILE A C 1
ATOM 1749 O O . ILE A 1 211 ? -23.657 8.938 28.388 1.00 87.25 211 ILE A O 1
ATOM 1753 N N . ASN A 1 212 ? -25.504 7.753 27.870 1.00 85.56 212 ASN A N 1
ATOM 1754 C CA . ASN A 1 212 ? -26.413 8.866 27.632 1.00 85.56 212 ASN A CA 1
ATOM 1755 C C . ASN A 1 212 ? -27.398 8.981 28.804 1.00 85.56 212 ASN A C 1
ATOM 1757 O O . ASN A 1 212 ? -27.809 7.953 29.334 1.00 85.56 212 ASN A O 1
ATOM 1761 N N . THR A 1 213 ? -27.835 10.192 29.159 1.00 79.06 213 THR A N 1
ATOM 1762 C CA . THR A 1 213 ? -29.097 10.354 29.904 1.00 79.06 213 THR A CA 1
ATOM 1763 C C . THR A 1 213 ? -30.212 10.825 28.990 1.00 79.06 213 THR A C 1
ATOM 1765 O O . THR A 1 213 ? -29.976 11.261 27.859 1.00 79.06 213 THR A O 1
ATOM 1768 N N . LYS A 1 214 ? -31.443 10.776 29.501 1.00 73.00 214 LYS A N 1
ATOM 1769 C CA . LYS A 1 214 ? -32.634 11.331 28.847 1.00 73.00 214 LYS A CA 1
ATOM 1770 C C . LYS A 1 214 ? -32.477 12.807 28.459 1.00 73.00 214 LYS A C 1
ATOM 1772 O O . LYS A 1 214 ? -32.946 13.215 27.400 1.00 73.00 214 LYS A O 1
ATOM 1777 N N . ILE A 1 215 ? -31.814 13.597 29.306 1.00 71.19 215 ILE A N 1
ATOM 1778 C CA . ILE A 1 215 ? -31.663 15.049 29.127 1.00 71.19 215 ILE A CA 1
ATOM 1779 C C . ILE A 1 215 ? -30.433 15.370 28.272 1.00 71.19 215 ILE A C 1
ATOM 1781 O O . ILE A 1 215 ? -30.488 16.245 27.405 1.00 71.19 215 ILE A O 1
ATOM 1785 N N . LYS A 1 216 ? -29.317 14.657 28.479 1.00 70.25 216 LYS A N 1
ATOM 1786 C CA . LYS A 1 216 ? -28.044 14.949 27.816 1.00 70.25 216 LYS A CA 1
ATOM 1787 C C . LYS A 1 216 ? -27.494 13.730 27.081 1.00 70.25 216 LYS A C 1
ATOM 1789 O O . LYS A 1 216 ? -27.146 12.708 27.672 1.00 70.25 216 LYS A O 1
ATOM 1794 N N . LYS A 1 217 ? -27.304 13.884 25.768 1.00 71.31 217 LYS A N 1
ATOM 1795 C CA . LYS A 1 217 ? -26.585 12.894 24.956 1.00 71.31 217 LYS A CA 1
ATOM 1796 C C . LYS A 1 217 ? -25.097 12.856 25.337 1.00 71.31 217 LYS A C 1
ATOM 1798 O O . LYS A 1 217 ? -24.443 13.893 25.427 1.00 71.31 217 LYS A O 1
ATOM 1803 N N . SER A 1 218 ? -24.576 11.641 25.493 1.00 71.56 218 SER A N 1
ATOM 1804 C CA . SER A 1 218 ? -23.175 11.254 25.689 1.00 71.56 218 SER A CA 1
ATOM 1805 C C . SER A 1 218 ? -22.485 11.951 26.860 1.00 71.56 218 SER A C 1
ATOM 1807 O O . SER A 1 218 ? -21.530 12.714 26.684 1.00 71.56 218 SER A O 1
ATOM 1809 N N . ILE A 1 219 ? -22.924 11.644 28.078 1.00 81.88 219 ILE A N 1
ATOM 1810 C CA . ILE A 1 219 ? -22.278 12.128 29.301 1.00 81.88 219 ILE A CA 1
ATOM 1811 C C . ILE A 1 219 ? -20.875 11.547 29.422 1.00 81.88 219 ILE A C 1
ATOM 1813 O O . ILE A 1 219 ? -19.943 12.276 29.769 1.00 81.88 219 ILE A O 1
ATOM 1817 N N . ILE A 1 220 ? -20.735 10.259 29.096 1.00 85.56 220 ILE A N 1
ATOM 1818 C CA . ILE A 1 220 ? -19.462 9.548 29.052 1.00 85.56 220 ILE A CA 1
ATOM 1819 C C . ILE A 1 220 ? -19.350 8.840 27.706 1.00 85.56 220 ILE A C 1
ATOM 1821 O O . ILE A 1 220 ? -20.258 8.125 27.293 1.00 85.56 220 ILE A O 1
ATOM 1825 N N . LYS A 1 221 ? -18.211 9.010 27.040 1.00 89.25 221 LYS A N 1
ATOM 1826 C CA . LYS A 1 221 ? -17.831 8.264 25.843 1.00 89.25 221 LYS A CA 1
ATOM 1827 C C . LYS A 1 221 ? -16.589 7.445 26.142 1.00 89.25 221 LYS A C 1
ATOM 1829 O O . LYS A 1 221 ? -15.506 8.001 26.324 1.00 89.25 221 LYS A O 1
ATOM 1834 N N . VAL A 1 222 ? -16.734 6.129 26.173 1.00 88.12 222 VAL A N 1
ATOM 1835 C CA . VAL A 1 222 ? -15.610 5.202 26.292 1.00 88.12 222 VAL A CA 1
ATOM 1836 C C . VAL A 1 222 ? -15.211 4.740 24.899 1.00 88.12 222 VAL A C 1
ATOM 1838 O O . VAL A 1 222 ? -16.035 4.249 24.139 1.00 88.12 222 VAL A O 1
ATOM 1841 N N . ILE A 1 223 ? -13.943 4.921 24.553 1.00 89.06 223 ILE A N 1
ATOM 1842 C CA . ILE A 1 223 ? -13.341 4.498 23.292 1.00 89.06 223 ILE A CA 1
ATOM 1843 C C . ILE A 1 223 ? -12.453 3.294 23.595 1.00 89.06 223 ILE A C 1
ATOM 1845 O O . ILE A 1 223 ? -11.477 3.422 24.337 1.00 89.06 223 ILE A O 1
ATOM 1849 N N . CYS A 1 224 ? -12.778 2.145 23.015 1.00 88.50 224 CYS A N 1
ATOM 1850 C CA . CYS A 1 224 ? -11.966 0.938 23.048 1.00 88.50 224 CYS A CA 1
ATOM 1851 C C . CYS A 1 224 ? -11.089 0.863 21.795 1.00 88.50 224 CYS A C 1
ATOM 1853 O O . CYS A 1 224 ? -11.534 1.198 20.696 1.00 88.50 224 CYS A O 1
ATOM 1855 N N . ARG A 1 225 ? -9.829 0.462 21.974 1.00 86.31 225 ARG A N 1
ATOM 1856 C CA . ARG A 1 225 ? -8.805 0.427 20.928 1.00 86.31 225 ARG A CA 1
ATOM 1857 C C . ARG A 1 225 ? -7.943 -0.824 21.061 1.00 86.31 225 ARG A C 1
ATOM 1859 O O . ARG A 1 225 ? -7.743 -1.354 22.156 1.00 86.31 225 ARG A O 1
ATOM 1866 N N . ALA A 1 226 ? -7.333 -1.252 19.961 1.00 80.56 226 ALA A N 1
ATOM 1867 C CA . ALA A 1 226 ? -6.254 -2.234 19.991 1.00 80.56 226 ALA A CA 1
ATOM 1868 C C . ALA A 1 226 ? -4.891 -1.534 20.141 1.00 80.56 226 ALA A C 1
ATOM 1870 O O . ALA A 1 226 ? -4.475 -0.776 19.265 1.00 80.56 226 ALA A O 1
ATOM 1871 N N . ARG A 1 227 ? -4.158 -1.808 21.232 1.00 71.19 227 ARG A N 1
ATOM 1872 C CA . ARG A 1 227 ? -2.787 -1.295 21.407 1.00 71.19 227 ARG A CA 1
ATOM 1873 C C . ARG A 1 227 ? -1.851 -1.912 20.362 1.00 71.19 227 ARG A C 1
ATOM 1875 O O . ARG A 1 227 ? -1.734 -3.143 20.287 1.00 71.19 227 ARG A O 1
ATOM 1882 N N . LEU A 1 228 ? -1.175 -1.047 19.607 1.00 63.72 228 LEU A N 1
ATOM 1883 C CA . LEU A 1 228 ? -0.125 -1.381 18.646 1.00 63.72 228 LEU A CA 1
ATOM 1884 C C . LEU A 1 228 ? 1.244 -1.191 19.300 1.00 63.72 228 LEU A C 1
ATOM 1886 O O . LEU A 1 228 ? 1.575 -0.088 19.708 1.00 63.72 228 LEU A O 1
ATOM 1890 N N . SER A 1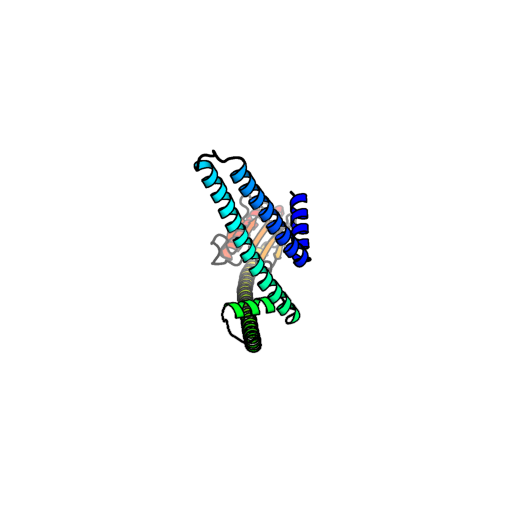 229 ? 2.063 -2.241 19.350 1.00 57.69 229 SER A N 1
ATOM 1891 C CA . SER A 1 229 ? 3.413 -2.186 19.937 1.00 57.69 229 SER A CA 1
ATOM 1892 C C . SER A 1 229 ? 4.398 -1.297 19.167 1.00 57.69 229 SER A C 1
ATOM 1894 O O . SER A 1 229 ? 5.435 -0.929 19.703 1.00 57.69 229 SER A O 1
ATOM 1896 N N . LYS A 1 230 ? 4.099 -0.972 17.902 1.00 57.38 230 LYS A N 1
ATOM 1897 C CA . LYS A 1 230 ? 5.016 -0.272 16.985 1.00 57.38 230 LYS A CA 1
ATOM 1898 C C . LYS A 1 230 ? 4.806 1.248 16.922 1.00 57.38 230 LYS A C 1
ATOM 1900 O O . LYS A 1 230 ? 5.630 1.940 16.336 1.00 57.38 230 LYS A O 1
ATOM 1905 N N . TYR A 1 231 ? 3.715 1.763 17.488 1.00 49.78 231 TYR A N 1
ATOM 1906 C CA . TYR A 1 231 ? 3.419 3.197 17.552 1.00 49.78 231 TYR A CA 1
ATOM 1907 C C . TYR A 1 231 ? 3.511 3.608 19.016 1.00 49.78 231 TYR A C 1
ATOM 1909 O O . TYR A 1 231 ? 2.932 2.924 19.852 1.00 49.78 231 TYR A O 1
ATOM 1917 N N . ASN A 1 232 ? 4.277 4.669 19.293 1.00 43.88 232 ASN A N 1
ATOM 1918 C CA . ASN A 1 232 ? 4.575 5.199 20.627 1.00 43.88 232 ASN A CA 1
ATOM 1919 C C . ASN A 1 232 ? 3.451 4.976 21.650 1.00 43.88 232 ASN A C 1
ATOM 1921 O O . ASN A 1 232 ? 2.280 5.211 21.352 1.00 43.88 232 ASN A O 1
ATOM 1925 N N . ASP A 1 233 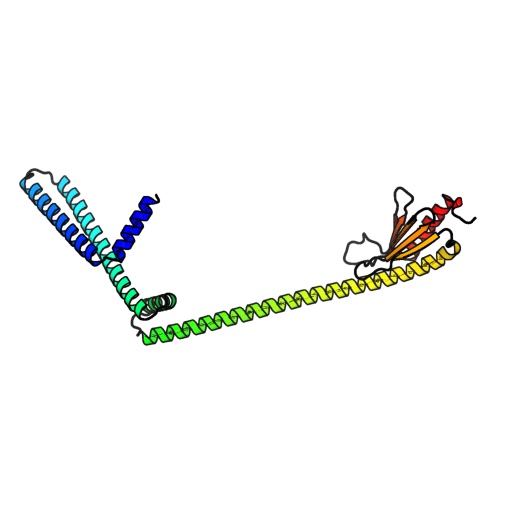? 3.855 4.614 22.869 1.00 51.12 233 ASP A N 1
ATOM 1926 C CA . ASP A 1 233 ? 3.058 4.269 24.059 1.00 51.12 233 ASP A CA 1
ATOM 1927 C C . ASP A 1 233 ? 1.999 5.303 24.515 1.00 51.12 233 ASP A C 1
ATOM 1929 O O . ASP A 1 233 ? 1.432 5.177 25.599 1.00 51.12 233 ASP A O 1
ATOM 1933 N N . SER A 1 234 ? 1.707 6.335 23.721 1.00 53.47 234 SER A N 1
ATOM 1934 C CA . SER A 1 234 ? 0.815 7.435 24.079 1.00 53.47 234 SER A CA 1
ATOM 1935 C C . SER A 1 234 ? -0.675 7.136 23.921 1.00 53.47 234 SER A C 1
ATOM 1937 O O . SER A 1 234 ? -1.473 7.959 24.351 1.00 53.47 234 SER A O 1
ATOM 1939 N N . PHE A 1 235 ? -1.078 6.021 23.299 1.00 63.44 235 PHE A N 1
ATOM 1940 C CA . PHE A 1 235 ? -2.493 5.649 23.186 1.00 63.44 235 PHE A CA 1
ATOM 1941 C C . PHE A 1 235 ? -2.772 4.343 23.927 1.00 63.44 235 PHE A C 1
ATOM 1943 O O . PHE A 1 235 ? -2.476 3.253 23.428 1.00 63.44 235 PHE A O 1
ATOM 1950 N N . ARG A 1 236 ? -3.369 4.454 25.118 1.00 77.75 236 ARG A N 1
ATOM 1951 C CA . ARG A 1 236 ? -3.782 3.277 25.896 1.00 77.75 236 ARG A CA 1
ATOM 1952 C C . ARG A 1 236 ? -5.004 2.588 25.278 1.00 77.75 236 ARG A C 1
ATOM 1954 O O . ARG A 1 236 ? -5.718 3.163 24.453 1.00 77.75 236 ARG A O 1
ATOM 1961 N N . THR A 1 237 ? -5.247 1.343 25.694 1.00 82.31 237 THR A N 1
ATOM 1962 C CA . THR A 1 237 ? -6.337 0.470 25.209 1.00 82.31 237 THR A CA 1
ATOM 1963 C C . THR A 1 237 ? -7.717 1.118 25.330 1.00 82.31 237 THR A C 1
ATOM 1965 O O . THR A 1 237 ? -8.566 0.944 24.458 1.00 82.31 237 THR A O 1
ATOM 1968 N N . TYR A 1 238 ? -7.941 1.883 26.396 1.00 85.31 238 TYR A N 1
ATOM 1969 C CA . TYR A 1 238 ? -9.210 2.538 26.673 1.00 85.31 238 TYR A CA 1
ATOM 1970 C C . TYR A 1 238 ? -8.996 4.035 26.859 1.00 85.31 238 TYR A C 1
ATOM 1972 O O . TYR A 1 238 ? -8.122 4.454 27.619 1.00 85.31 238 TYR A O 1
ATOM 1980 N N . LYS A 1 239 ? -9.835 4.845 26.216 1.00 88.19 239 LYS A N 1
ATOM 1981 C CA . LYS A 1 239 ? -9.918 6.289 26.446 1.00 88.19 239 LYS A CA 1
ATOM 1982 C C . LYS A 1 239 ? -11.334 6.650 26.856 1.00 88.19 239 LYS A C 1
ATOM 1984 O O . LYS A 1 239 ? -12.265 6.453 26.087 1.00 88.19 239 LYS A O 1
ATOM 1989 N N . ILE A 1 240 ? -11.491 7.196 28.049 1.00 87.38 240 ILE A N 1
ATOM 1990 C CA . ILE A 1 240 ? -12.779 7.594 28.602 1.00 87.38 240 ILE A CA 1
ATOM 1991 C C . ILE A 1 240 ? -12.856 9.112 28.527 1.00 87.38 240 ILE A C 1
ATOM 1993 O O . ILE A 1 240 ? -11.943 9.793 28.984 1.00 87.38 240 ILE A O 1
ATOM 1997 N N . ILE A 1 241 ? -13.928 9.643 27.951 1.00 86.38 241 ILE A N 1
ATOM 1998 C CA . ILE A 1 241 ? -14.173 11.077 27.795 1.00 86.38 241 ILE A CA 1
ATOM 1999 C C . ILE A 1 241 ? -15.452 11.423 28.557 1.00 86.38 241 ILE A C 1
ATOM 2001 O O . ILE A 1 241 ? -16.485 10.806 28.326 1.00 86.38 241 ILE A O 1
ATOM 2005 N N . SER A 1 242 ? -15.382 12.400 29.456 1.00 84.56 242 SER A N 1
ATOM 2006 C CA . SER A 1 242 ? -16.518 12.950 30.198 1.00 84.56 242 SER A CA 1
ATOM 2007 C C . SER A 1 242 ? -16.909 14.307 29.626 1.00 84.56 242 SER A C 1
ATOM 2009 O O . SER A 1 242 ? -16.055 15.162 29.391 1.00 84.56 242 SER A O 1
ATOM 2011 N N . SER A 1 243 ? -18.210 14.534 29.474 1.00 76.06 243 SER A N 1
ATOM 2012 C CA . SER A 1 243 ? -18.769 15.833 29.087 1.00 76.06 243 SER A CA 1
ATOM 2013 C C . SER A 1 243 ? -18.855 16.841 30.247 1.00 76.06 243 SER A C 1
ATOM 2015 O O . SER A 1 243 ? -19.305 17.970 30.037 1.00 76.06 243 SER A O 1
ATOM 2017 N N . GLN A 1 244 ? -18.468 16.447 31.467 1.00 66.25 244 GLN A N 1
ATOM 2018 C CA . GLN A 1 244 ? -18.481 17.293 32.661 1.00 66.25 244 GLN A CA 1
ATOM 2019 C C . GLN A 1 244 ? -17.053 17.513 33.199 1.00 66.25 244 GLN A C 1
ATOM 2021 O O . GLN A 1 244 ? -16.459 16.610 33.788 1.00 66.25 244 GLN A O 1
ATOM 2026 N N . GLY A 1 245 ? -16.504 18.722 32.999 1.00 53.84 245 GLY A N 1
ATOM 2027 C CA . GLY A 1 245 ? -15.259 19.204 33.628 1.00 53.84 245 GLY A CA 1
ATOM 2028 C C . GLY A 1 245 ? -14.131 19.636 32.669 1.00 53.84 245 GLY A C 1
ATOM 2029 O O . GLY A 1 245 ? -14.037 19.167 31.539 1.00 53.84 245 GLY A O 1
ATOM 2030 N N . LYS A 1 246 ? -13.241 20.531 33.142 1.00 47.09 246 LYS A N 1
ATOM 2031 C CA . LYS A 1 246 ? -12.141 21.165 32.368 1.00 47.09 246 LYS A CA 1
ATOM 2032 C C . LYS A 1 246 ? -11.029 20.209 31.880 1.00 47.09 246 LYS A C 1
ATOM 2034 O O . LYS A 1 246 ? -10.294 20.587 30.979 1.00 47.09 246 LYS A O 1
ATOM 2039 N N . ASN A 1 247 ? -10.940 18.982 32.407 1.00 55.00 247 ASN A N 1
ATOM 2040 C CA . ASN A 1 247 ? -9.973 17.939 32.012 1.00 55.00 247 ASN A CA 1
ATOM 2041 C C . ASN A 1 247 ? -10.715 16.637 31.647 1.00 55.00 247 ASN A C 1
ATOM 2043 O O . ASN A 1 247 ? -10.563 15.613 32.310 1.00 55.00 247 ASN A O 1
ATOM 2047 N N . GLY A 1 248 ? -11.599 16.716 30.651 1.00 57.84 248 GLY A N 1
ATOM 2048 C CA . GLY A 1 248 ? -12.693 15.772 30.391 1.00 57.84 248 GLY A CA 1
ATOM 2049 C C . GLY A 1 248 ? -12.325 14.377 29.874 1.00 57.84 248 GLY A C 1
ATOM 2050 O O . GLY A 1 248 ? -13.052 13.850 29.042 1.00 57.84 248 GLY A O 1
ATOM 2051 N N . GLY A 1 249 ? -11.244 13.741 30.329 1.00 71.31 249 GLY A N 1
ATOM 2052 C CA . GLY A 1 249 ? -11.002 12.333 30.016 1.00 71.31 249 GLY A CA 1
ATOM 2053 C C . GLY A 1 249 ? -9.769 11.714 30.667 1.00 71.31 249 GLY A C 1
ATOM 2054 O O . GLY A 1 249 ? -8.848 12.417 31.072 1.00 71.31 249 GLY A O 1
ATOM 2055 N N . PHE A 1 250 ? -9.751 10.384 30.761 1.00 84.06 250 PHE A N 1
ATOM 2056 C CA . PHE A 1 250 ? -8.605 9.604 31.233 1.00 84.06 250 PHE A CA 1
ATOM 2057 C C . PHE A 1 250 ? -8.360 8.392 30.331 1.00 84.06 250 PHE A C 1
ATOM 2059 O O . PHE A 1 250 ? -9.259 7.920 29.635 1.00 84.06 250 PHE A O 1
ATOM 2066 N N . GLU A 1 251 ? -7.135 7.879 30.356 1.00 86.12 251 GLU A N 1
ATOM 2067 C CA . GLU A 1 251 ? -6.736 6.713 29.572 1.00 86.12 251 GLU A CA 1
ATOM 2068 C C . GLU A 1 251 ? -6.339 5.542 30.481 1.00 86.12 251 GLU A C 1
ATOM 2070 O O . GLU A 1 251 ? -5.636 5.717 31.484 1.00 86.12 251 GLU A O 1
ATOM 2075 N N . ALA A 1 252 ? -6.767 4.332 30.123 1.00 84.06 252 ALA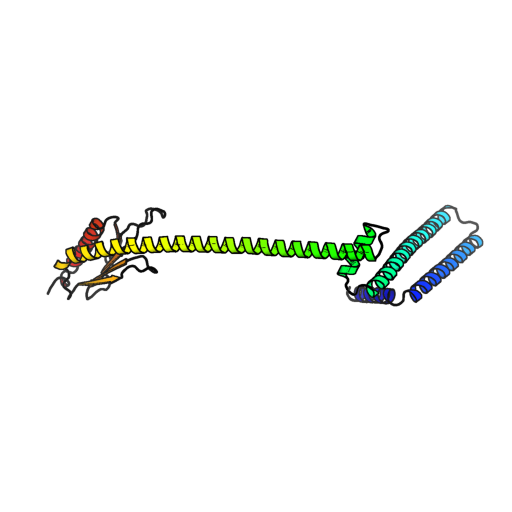 A N 1
ATOM 2076 C CA . ALA A 1 252 ? -6.535 3.112 30.886 1.00 84.06 252 ALA A CA 1
ATOM 2077 C C . ALA A 1 252 ? -5.987 1.984 30.008 1.00 84.06 252 ALA A C 1
ATOM 2079 O O . ALA A 1 252 ? -6.426 1.773 28.880 1.00 84.06 252 ALA A O 1
ATOM 2080 N N . ASP A 1 253 ? -5.039 1.232 30.567 1.00 84.44 253 ASP A N 1
ATOM 2081 C CA . ASP A 1 253 ? -4.436 0.068 29.909 1.00 84.44 253 ASP A CA 1
ATOM 2082 C C . ASP A 1 253 ? -5.177 -1.238 30.215 1.00 84.44 253 ASP A C 1
ATOM 2084 O O . ASP A 1 253 ? -5.113 -2.179 29.426 1.00 84.44 253 ASP A O 1
ATOM 2088 N N . SER A 1 254 ? -5.896 -1.292 31.343 1.00 85.12 254 SER A N 1
ATOM 2089 C CA . SER A 1 254 ? -6.623 -2.477 31.802 1.00 85.12 254 SER A CA 1
ATOM 2090 C C . SER A 1 254 ? -8.130 -2.245 31.837 1.00 85.12 254 SER A C 1
ATOM 2092 O O . SER A 1 254 ? -8.603 -1.139 32.119 1.00 85.12 254 SER A O 1
ATOM 2094 N N . ILE A 1 255 ? -8.878 -3.324 31.612 1.00 87.19 255 ILE A N 1
ATOM 2095 C CA . ILE A 1 255 ? -10.340 -3.318 31.638 1.00 87.19 255 ILE A CA 1
ATOM 2096 C C . ILE A 1 255 ? -10.900 -2.929 33.014 1.00 87.19 255 ILE A C 1
ATOM 2098 O O . ILE A 1 255 ? -11.823 -2.126 33.108 1.00 87.19 255 ILE A O 1
ATOM 2102 N N . SER A 1 256 ? -10.276 -3.406 34.098 1.00 86.88 256 SER A N 1
ATOM 2103 C CA . SER A 1 256 ? -10.688 -3.078 35.468 1.00 86.88 256 SER A CA 1
ATOM 2104 C C . SER A 1 256 ? -10.491 -1.593 35.773 1.00 86.88 256 SER A C 1
ATOM 2106 O O . SER A 1 256 ? -11.358 -0.965 36.377 1.00 86.88 256 SER A O 1
ATOM 2108 N N . SER A 1 257 ? -9.373 -1.003 35.333 1.00 86.56 257 SER A N 1
ATOM 2109 C CA . SER A 1 257 ? -9.126 0.433 35.495 1.00 86.56 257 SER A CA 1
ATOM 2110 C C . SER A 1 257 ? -10.122 1.274 34.696 1.00 86.56 257 SER A C 1
ATOM 2112 O O . SER A 1 257 ? -10.610 2.280 35.213 1.00 86.56 257 SER A O 1
ATOM 2114 N N . ALA A 1 258 ? -10.439 0.855 33.467 1.00 86.75 258 ALA A N 1
ATOM 2115 C CA . ALA A 1 258 ? -11.441 1.510 32.635 1.00 86.75 258 ALA A CA 1
ATOM 2116 C C . ALA A 1 258 ? -12.826 1.468 33.300 1.00 86.75 258 ALA A C 1
ATOM 2118 O O . ALA A 1 258 ? -13.416 2.523 33.511 1.00 86.75 258 ALA A O 1
ATOM 2119 N N . SER A 1 259 ? -13.293 0.289 33.728 1.00 87.19 259 SER A N 1
ATOM 2120 C CA . SER A 1 259 ? -14.600 0.130 34.382 1.00 87.19 259 SER A CA 1
ATOM 2121 C C . SER A 1 259 ? -14.712 0.943 35.673 1.00 87.19 259 SER A C 1
ATOM 2123 O O . SER A 1 259 ? -15.625 1.754 35.827 1.00 87.19 259 SER A O 1
ATOM 2125 N N . LYS A 1 260 ? -13.713 0.839 36.565 1.00 87.31 260 LYS A N 1
ATOM 2126 C CA . LYS A 1 260 ? -13.674 1.608 37.821 1.00 87.31 260 LYS A CA 1
ATOM 2127 C C . LYS A 1 260 ? -13.719 3.114 37.580 1.00 87.31 260 LYS A C 1
ATOM 2129 O O . LYS A 1 260 ? -14.415 3.831 38.298 1.00 87.31 260 LYS A O 1
ATOM 2134 N N . GLY A 1 261 ? -12.965 3.606 36.597 1.00 85.31 261 GLY A N 1
ATOM 2135 C CA . GLY A 1 261 ? -12.944 5.029 36.275 1.00 85.31 261 GLY A CA 1
ATOM 2136 C C . GLY A 1 261 ? -14.253 5.505 35.642 1.00 85.31 261 GLY A C 1
ATOM 2137 O O . GLY A 1 261 ? -14.772 6.538 36.060 1.00 85.31 261 GLY A O 1
ATOM 2138 N N . THR A 1 262 ? -14.841 4.728 34.728 1.00 87.19 262 THR A N 1
ATOM 2139 C CA . THR A 1 262 ? -16.173 4.997 34.159 1.00 87.19 262 THR A CA 1
ATOM 2140 C C . THR A 1 262 ? -17.236 5.060 35.255 1.00 87.19 262 THR A C 1
ATOM 2142 O O . THR A 1 262 ? -17.948 6.058 35.358 1.00 87.19 262 THR A O 1
ATOM 2145 N N . LYS A 1 263 ? -17.275 4.064 36.150 1.00 86.56 263 LYS A N 1
ATOM 2146 C CA . LYS A 1 263 ? -18.180 4.036 37.307 1.00 86.56 263 LYS A CA 1
ATOM 2147 C C . LYS A 1 263 ? -17.994 5.253 38.211 1.00 86.56 263 LYS A C 1
ATOM 2149 O O . LYS A 1 263 ? -18.970 5.865 38.629 1.00 86.56 263 LYS A O 1
ATOM 2154 N N . LYS A 1 264 ? -16.748 5.644 38.499 1.00 86.38 264 LYS A N 1
ATOM 2155 C CA . LYS A 1 264 ? -16.455 6.828 39.322 1.00 86.38 264 LYS A CA 1
ATOM 2156 C C . LYS A 1 264 ? -16.982 8.119 38.687 1.00 86.38 264 LYS A C 1
ATOM 2158 O O . LYS A 1 264 ? -17.535 8.950 39.401 1.00 86.38 264 LYS A O 1
ATOM 2163 N N . ILE A 1 265 ? -16.813 8.291 37.374 1.00 86.00 265 ILE A N 1
ATOM 2164 C CA . ILE A 1 265 ? -17.333 9.464 36.653 1.00 86.00 265 ILE A CA 1
ATOM 2165 C C . ILE A 1 265 ? -18.862 9.475 36.701 1.00 86.00 265 ILE A C 1
ATOM 2167 O O . ILE A 1 265 ? -19.442 10.512 37.011 1.00 86.00 265 ILE A O 1
ATOM 2171 N N . LEU A 1 266 ? -19.500 8.327 36.472 1.00 82.94 266 LEU A N 1
ATOM 2172 C CA . LEU A 1 266 ? -20.955 8.213 36.501 1.00 82.94 266 LEU A CA 1
ATOM 2173 C C . LEU A 1 266 ? -21.537 8.511 37.893 1.00 82.94 266 LEU A C 1
ATOM 2175 O O . LEU A 1 266 ? -22.473 9.289 38.024 1.00 82.94 266 LEU A O 1
ATOM 2179 N N . LEU A 1 267 ? -20.939 7.970 38.956 1.00 83.50 267 LEU A N 1
ATOM 2180 C CA . LEU A 1 267 ? -21.366 8.260 40.328 1.00 83.50 267 LEU A CA 1
ATOM 2181 C C . LEU A 1 267 ? -21.190 9.739 40.695 1.00 83.50 267 LEU A C 1
ATOM 2183 O O . LEU A 1 267 ? -22.004 10.295 41.427 1.00 83.50 267 LEU A O 1
ATOM 2187 N N . ASN A 1 268 ? -20.128 10.385 40.209 1.00 84.12 268 ASN A N 1
ATOM 2188 C CA . ASN A 1 268 ? -19.935 11.819 40.418 1.00 84.12 268 ASN A CA 1
ATOM 2189 C C . ASN A 1 268 ? -20.985 12.651 39.675 1.00 84.12 268 ASN A C 1
ATOM 2191 O O . ASN A 1 268 ? -21.454 13.636 40.234 1.00 84.12 268 ASN A O 1
ATOM 2195 N N . TYR A 1 269 ? -21.361 12.247 38.459 1.00 81.06 269 TYR A N 1
ATOM 2196 C CA . TYR A 1 269 ? -22.448 12.878 37.713 1.00 81.06 269 TYR A CA 1
ATOM 2197 C C . TYR A 1 269 ? -23.754 12.839 38.515 1.00 81.06 269 TYR A C 1
ATOM 2199 O O . TYR A 1 269 ? -24.358 13.875 38.760 1.00 81.06 269 TYR A O 1
ATOM 2207 N N . PHE A 1 270 ? -24.119 11.669 39.036 1.00 78.88 270 PHE A N 1
ATOM 2208 C CA . PHE A 1 270 ? -25.328 11.496 39.839 1.00 78.88 270 PHE A CA 1
ATOM 2209 C C . PHE A 1 270 ? -25.335 12.270 41.156 1.00 78.88 270 PHE A C 1
ATOM 2211 O O . PHE A 1 270 ? -26.372 12.757 41.583 1.00 78.88 270 PHE A O 1
ATOM 2218 N N . LYS A 1 271 ? -24.174 12.465 41.787 1.00 81.50 271 LYS A N 1
ATOM 2219 C CA . LYS A 1 271 ? -24.076 13.354 42.956 1.00 81.50 271 LYS A CA 1
ATOM 2220 C C . LYS A 1 271 ? -24.363 14.818 42.625 1.00 81.50 271 LYS A C 1
ATOM 2222 O O . LYS A 1 271 ? -24.814 15.544 43.503 1.00 81.50 271 LYS A O 1
ATOM 2227 N N . LEU A 1 272 ? -24.032 15.256 41.411 1.00 80.69 272 LEU A N 1
ATOM 2228 C CA . LEU A 1 272 ? -24.281 16.623 40.946 1.00 80.69 272 LEU A CA 1
ATOM 2229 C C . LEU A 1 272 ? -25.704 16.803 40.408 1.00 80.69 272 LEU A C 1
ATOM 2231 O O . LEU A 1 272 ? -26.216 17.915 40.462 1.00 80.69 272 LEU A O 1
ATOM 2235 N N . HIS A 1 273 ? -26.308 15.715 39.932 1.00 77.25 273 HIS A N 1
ATOM 2236 C CA . HIS A 1 273 ? -27.649 15.661 39.356 1.00 77.25 273 HIS A CA 1
ATOM 2237 C C . HIS A 1 273 ? -28.512 14.614 40.073 1.00 77.25 273 HIS A C 1
ATOM 2239 O O . HIS A 1 273 ? -28.889 13.606 39.467 1.00 77.25 273 HIS A O 1
ATOM 2245 N N . PRO A 1 274 ? -28.785 14.783 41.382 1.00 73.50 274 PRO A N 1
ATOM 2246 C CA . PRO A 1 274 ? -29.591 13.829 42.139 1.00 73.50 274 PRO A CA 1
ATOM 2247 C C . PRO A 1 274 ? -31.022 13.707 41.598 1.00 73.50 274 PRO A C 1
ATOM 2249 O O . PRO A 1 274 ? -31.619 12.648 41.735 1.00 73.50 274 PRO A O 1
ATOM 2252 N N . GLU A 1 275 ? -31.550 14.746 40.943 1.00 69.81 275 GLU A N 1
ATOM 2253 C CA . GLU A 1 275 ? -32.841 14.740 40.243 1.00 69.81 275 GLU A CA 1
ATOM 2254 C C . GLU A 1 275 ? -32.922 13.725 39.091 1.00 69.81 275 GLU A C 1
ATOM 2256 O O . GLU A 1 275 ? -34.015 13.376 38.652 1.00 69.81 275 GLU A O 1
ATOM 2261 N N . GLU A 1 276 ? -31.774 13.248 38.605 1.00 64.81 276 GLU A N 1
ATOM 2262 C CA . GLU A 1 276 ? -31.680 12.225 37.562 1.00 64.81 276 GLU A CA 1
ATOM 2263 C C . GLU A 1 276 ? -31.525 10.802 38.136 1.00 64.81 276 GLU A C 1
ATOM 2265 O O . GLU A 1 276 ? -31.447 9.847 37.364 1.00 64.81 276 GLU A O 1
ATOM 2270 N N . ILE A 1 277 ? -31.484 10.637 39.468 1.00 62.81 277 ILE A N 1
ATOM 2271 C CA . ILE A 1 277 ? -31.511 9.333 40.147 1.00 62.81 277 ILE A CA 1
ATOM 2272 C C . ILE A 1 277 ? -32.936 9.076 40.656 1.00 62.81 277 ILE A C 1
ATOM 2274 O O . ILE A 1 277 ? -33.289 9.591 41.710 1.00 62.81 277 ILE A O 1
ATOM 2278 N N . GLY A 1 278 ? -33.718 8.258 39.946 1.00 52.97 278 GLY A N 1
ATOM 2279 C CA . GLY A 1 278 ? -34.961 7.640 40.435 1.00 52.97 278 GLY A CA 1
ATOM 2280 C C . GLY A 1 278 ? -35.975 8.572 41.122 1.00 52.97 278 GLY A C 1
ATOM 2281 O O . GLY A 1 278 ? -35.901 8.795 42.333 1.00 52.97 278 GLY A O 1
ATOM 2282 N N . GLN A 1 279 ? -36.982 9.018 40.364 1.00 41.19 279 GLN A N 1
ATOM 2283 C CA . GLN A 1 279 ? -38.331 9.244 40.903 1.00 41.19 279 GLN A CA 1
ATOM 2284 C C . GLN A 1 279 ? -39.213 8.051 40.557 1.00 41.19 279 GLN A C 1
ATOM 2286 O O . GLN A 1 279 ? -39.118 7.592 39.400 1.00 41.19 279 GLN A O 1
#

Secondary structure (DSSP, 8-state):
-HHHHHHHHHHHHHHHH-HHHHHHHHHHHHHHHHHHHHHHHHHHHHH-TT--HHHHHHHHHHHHHHHHHHHHHHHHHHHHHHHHHHHHHHHTT-S-HHHHHHHHHHHHHSTT--HHHHHHHHHHHHHHHHHHHHHHHHHHHHHHHHHHHHHHHHHHHHHHHHHHHHHHHHHHHHHHHHHHHHHHTTT--TTTEEEEEE---SS---EEEEEEESSSS-SEEEEE-PPPTTS-TTS-SEEEEESSSTT-EEEESSHHHHHHHHHHHHHHHHHH-GGGS--

Solvent-accessible surface area (backbone atoms only — not comparable to full-atom values): 15404 Å² total; per-residue (Å²): 110,69,67,60,51,52,51,50,50,51,54,53,52,48,53,72,74,40,53,69,62,51,53,51,49,52,51,52,48,51,52,51,52,50,50,52,51,54,51,49,53,53,50,46,61,71,73,45,84,82,66,66,73,68,62,57,56,57,52,52,50,54,53,53,52,53,52,52,53,52,52,54,51,52,51,53,53,54,53,49,50,58,51,50,59,50,49,55,58,44,48,78,75,40,94,39,71,72,59,48,50,56,50,53,52,49,47,70,77,44,71,93,68,52,72,71,57,51,53,53,50,52,54,51,52,53,52,53,50,52,51,50,51,51,51,53,50,53,55,50,51,53,56,50,53,53,50,52,55,55,51,51,50,52,51,50,54,50,50,55,51,49,51,53,38,25,54,49,10,43,51,56,32,53,56,43,50,55,49,44,52,64,73,38,52,89,69,54,44,78,88,40,36,48,79,47,80,43,76,43,37,88,91,44,42,48,19,38,42,30,38,20,40,79,90,44,81,48,46,33,40,36,37,27,39,51,71,57,93,88,53,75,90,83,61,51,30,27,38,40,35,38,72,74,63,99,74,36,56,54,72,21,80,45,65,68,57,41,48,55,49,51,52,51,53,52,55,51,49,42,72,76,38,52,89,67,55,82,130

pLDDT: mean 71.67, std 14.9, range [31.28, 93.81]